Protein AF-A0A914CE83-F1 (afdb_monomer)

pLDDT: mean 89.45, std 7.99, range [50.44, 98.5]

InterPro domains:
  IPR016181 Acyl-CoA N-acyltransferase [SSF55729] (90-214)
  IPR053225 Acyl-CoA N-acyltransferase VerG-like [PTHR20958] (19-222)

Solvent-accessible surface area (backbone atoms only — not comparable to full-atom values): 13326 Å² total; per-residue (Å²): 109,55,62,57,34,36,52,47,27,44,77,71,53,53,44,79,57,42,46,76,48,80,46,80,47,67,50,97,82,69,41,54,41,37,39,32,40,35,45,32,81,58,48,96,54,32,38,37,35,46,48,59,64,88,81,56,76,75,57,68,67,62,54,47,53,49,53,52,52,52,31,59,76,53,74,50,50,75,72,50,99,77,38,59,48,80,42,60,53,66,74,58,49,57,52,49,50,54,52,44,47,73,77,40,79,82,68,82,82,89,84,76,94,82,83,89,84,80,76,52,74,68,53,48,54,54,52,68,73,51,84,84,79,69,57,92,76,49,42,81,49,79,90,51,83,89,46,48,64,63,61,45,61,69,42,87,96,46,49,82,82,43,46,62,39,50,51,51,38,68,74,58,35,64,56,23,36,30,28,42,93,91,38,81,43,28,38,27,36,42,42,67,43,68,44,82,38,78,75,45,53,44,78,96,57,58,96,62,60,51,60,60,44,28,53,52,52,30,53,45,65,74,72,108

Sequence (224 aa):
MLAHYSIESEILGRFPESKNHVFFYSDSFCDKLWVIIKQNLVYKLDHMIFCCDPYANFDLKEVFEMFDELDKRFDGYFKEISGPIFEGPENIYQLYEKWLMTRYPNVKLDVYTGYFYYMTTEQQHKLLAHEIQLPEGYTFANFEMKDLESITFSRPFSGADNLEQDRAMLSQMPYSLIKKDDQVVAVEMVDPSGYLRSHFVLPKHRGKGLGNAVEWDISKKCIM

Radius of gyration: 19.65 Å; Cα contacts (8 Å, |Δi|>4): 326; chains: 1; bounding box: 48×35×54 Å

Structure (mmCIF, N/CA/C/O backbone):
data_AF-A0A914CE83-F1
#
_entry.id   AF-A0A914CE83-F1
#
loop_
_atom_site.group_PDB
_atom_site.id
_atom_site.type_symbol
_atom_site.label_atom_id
_atom_site.label_alt_id
_atom_site.label_comp_id
_atom_site.label_asym_id
_atom_site.label_entity_id
_atom_site.label_seq_id
_atom_site.pdbx_PDB_ins_code
_atom_site.Cartn_x
_atom_site.Cartn_y
_atom_site.Cartn_z
_atom_site.occupancy
_atom_site.B_iso_or_equiv
_atom_site.auth_seq_id
_atom_site.auth_comp_id
_atom_site.auth_asym_id
_atom_site.auth_atom_id
_atom_site.pdbx_PDB_model_num
ATOM 1 N N . MET A 1 1 ? 9.231 -8.473 -2.844 1.00 71.75 1 MET A N 1
ATOM 2 C CA . MET A 1 1 ? 8.193 -8.792 -1.833 1.00 71.75 1 MET A CA 1
ATOM 3 C C . MET A 1 1 ? 6.829 -8.268 -2.268 1.00 71.75 1 MET A C 1
ATOM 5 O O . MET A 1 1 ? 5.940 -9.085 -2.439 1.00 71.75 1 MET A O 1
ATOM 9 N N . LEU A 1 2 ? 6.687 -6.966 -2.549 1.00 83.44 2 LEU A N 1
ATOM 10 C CA . LEU A 1 2 ? 5.460 -6.375 -3.121 1.00 83.44 2 LEU A CA 1
ATOM 11 C C . LEU A 1 2 ? 4.954 -7.124 -4.359 1.00 83.44 2 LEU A C 1
ATOM 13 O O . LEU A 1 2 ? 3.781 -7.465 -4.452 1.00 83.44 2 LEU A O 1
ATOM 17 N N . ALA A 1 3 ? 5.880 -7.481 -5.252 1.00 88.06 3 ALA A N 1
ATOM 18 C CA . ALA A 1 3 ? 5.591 -8.294 -6.424 1.00 88.06 3 ALA A CA 1
ATOM 19 C C . ALA A 1 3 ? 4.843 -9.597 -6.110 1.00 88.06 3 ALA A C 1
ATOM 21 O O . ALA A 1 3 ? 3.859 -9.925 -6.764 1.00 88.06 3 ALA A O 1
ATOM 22 N N . HIS A 1 4 ? 5.307 -10.326 -5.093 1.00 89.12 4 HIS A N 1
ATOM 23 C CA . HIS A 1 4 ? 4.718 -11.599 -4.695 1.00 89.12 4 HIS A CA 1
ATOM 24 C C . HIS A 1 4 ? 3.276 -11.407 -4.221 1.00 89.12 4 HIS A C 1
ATOM 26 O O . HIS A 1 4 ? 2.385 -12.071 -4.738 1.00 89.12 4 HIS A O 1
ATOM 32 N N . TYR A 1 5 ? 3.039 -10.463 -3.307 1.00 88.94 5 TYR A N 1
ATOM 33 C CA . TYR A 1 5 ? 1.702 -10.214 -2.770 1.00 88.94 5 TYR A CA 1
ATOM 34 C C . TYR A 1 5 ? 0.740 -9.630 -3.808 1.00 88.94 5 TYR A C 1
ATOM 36 O O . TYR A 1 5 ? -0.427 -10.009 -3.818 1.00 88.94 5 TYR A O 1
ATOM 44 N N . SER A 1 6 ? 1.211 -8.767 -4.718 1.00 89.88 6 SER A N 1
ATOM 45 C CA . SER A 1 6 ? 0.360 -8.249 -5.798 1.00 89.88 6 SER A CA 1
ATOM 46 C C . SER A 1 6 ? -0.098 -9.364 -6.741 1.00 89.88 6 SER A C 1
ATOM 48 O O . SER A 1 6 ? -1.277 -9.422 -7.088 1.00 89.88 6 SER A O 1
ATOM 50 N N . ILE A 1 7 ? 0.809 -10.275 -7.118 1.00 91.69 7 ILE A N 1
ATOM 51 C CA . ILE A 1 7 ? 0.490 -11.437 -7.961 1.00 91.69 7 ILE A CA 1
ATOM 52 C C . ILE A 1 7 ? -0.426 -12.413 -7.212 1.00 91.69 7 ILE A C 1
ATOM 54 O O . ILE A 1 7 ? -1.429 -12.860 -7.762 1.00 91.69 7 ILE A O 1
ATOM 58 N N . GLU A 1 8 ? -0.112 -12.729 -5.952 1.00 91.50 8 GLU A N 1
ATOM 59 C CA . GLU A 1 8 ? -0.921 -13.631 -5.126 1.00 91.50 8 GLU A CA 1
ATOM 60 C C . GLU A 1 8 ? -2.356 -13.108 -4.971 1.00 91.50 8 GLU A C 1
ATOM 62 O O . GLU A 1 8 ? -3.313 -13.858 -5.153 1.00 91.50 8 GLU A O 1
ATOM 67 N N . SER A 1 9 ? -2.510 -11.814 -4.684 1.00 89.75 9 SER A N 1
ATOM 68 C CA . SER A 1 9 ? -3.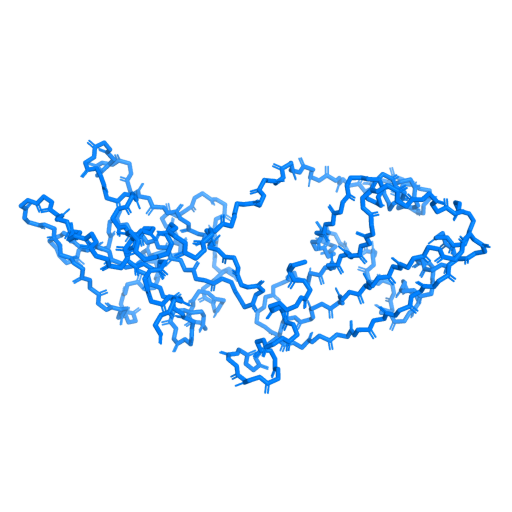808 -11.155 -4.529 1.00 89.75 9 SER A CA 1
ATOM 69 C C . SER A 1 9 ? -4.693 -11.300 -5.768 1.00 89.75 9 SER A C 1
ATOM 71 O O . SER A 1 9 ? -5.880 -11.610 -5.643 1.00 89.75 9 SER A O 1
ATOM 73 N N . GLU A 1 10 ? -4.116 -11.163 -6.967 1.00 91.62 10 GLU A N 1
ATOM 74 C CA . GLU A 1 10 ? -4.849 -11.392 -8.213 1.00 91.62 10 GLU A CA 1
ATOM 75 C C . GLU A 1 10 ? -5.197 -12.869 -8.422 1.00 91.62 10 GLU A C 1
ATOM 77 O O . GLU A 1 10 ? -6.344 -13.172 -8.749 1.00 91.62 10 GLU A O 1
ATOM 82 N N . ILE A 1 11 ? -4.246 -13.789 -8.213 1.00 92.19 11 ILE A N 1
ATOM 83 C CA . ILE A 1 11 ? -4.475 -15.237 -8.375 1.00 92.19 11 ILE A CA 1
ATOM 84 C C . ILE A 1 11 ? -5.607 -15.715 -7.461 1.00 92.19 11 ILE A C 1
ATOM 86 O O . ILE A 1 11 ? -6.442 -16.521 -7.870 1.00 92.19 11 ILE A O 1
ATOM 90 N N . LEU A 1 12 ? -5.643 -15.210 -6.229 1.00 91.19 12 LEU A N 1
ATOM 91 C CA . LEU A 1 12 ? -6.668 -15.540 -5.244 1.00 91.19 12 LEU A CA 1
ATOM 92 C C . LEU A 1 12 ? -7.975 -14.759 -5.442 1.00 91.19 12 LEU A C 1
ATOM 94 O O . LEU A 1 12 ? -8.935 -15.003 -4.716 1.00 91.19 12 LEU A O 1
ATOM 98 N N . GLY A 1 13 ? -8.025 -13.823 -6.395 1.00 90.44 13 GLY A N 1
ATOM 99 C CA . GLY A 1 13 ? -9.201 -12.996 -6.652 1.00 90.44 13 GLY A CA 1
ATOM 100 C C . GLY A 1 13 ? -9.587 -12.095 -5.476 1.00 90.44 13 GLY A C 1
ATOM 101 O O . GLY A 1 13 ? -10.765 -11.783 -5.328 1.00 90.44 13 GLY A O 1
ATOM 102 N N . ARG A 1 14 ? -8.621 -11.691 -4.635 1.00 88.31 14 ARG A N 1
ATOM 103 C CA . ARG A 1 14 ? -8.868 -10.859 -3.439 1.00 88.31 14 ARG A CA 1
ATOM 104 C C . ARG A 1 14 ? -9.332 -9.443 -3.790 1.00 88.31 14 ARG A C 1
ATOM 106 O O . ARG A 1 14 ? -10.048 -8.833 -3.007 1.00 88.31 14 ARG A O 1
ATOM 113 N N . PHE A 1 15 ? -8.915 -8.933 -4.949 1.00 88.81 15 PHE A N 1
ATOM 114 C CA . PHE A 1 15 ? -9.304 -7.614 -5.448 1.00 88.81 15 PHE A CA 1
ATOM 115 C C . PHE A 1 15 ? -9.443 -7.644 -6.983 1.00 88.81 15 PHE A C 1
ATOM 117 O O . PHE A 1 15 ? -8.479 -7.346 -7.698 1.00 88.81 15 PHE A O 1
ATOM 124 N N . PRO A 1 16 ? -10.600 -8.079 -7.519 1.00 86.69 16 PRO A N 1
ATOM 125 C CA . PRO A 1 16 ? -10.818 -8.294 -8.953 1.00 86.69 16 PRO A CA 1
ATOM 126 C C . PRO A 1 16 ? -10.604 -7.055 -9.829 1.00 86.69 16 PRO A C 1
ATOM 128 O O . PRO A 1 16 ? -10.325 -7.190 -11.022 1.00 86.69 16 PRO A O 1
ATOM 131 N N . GLU A 1 17 ? -10.724 -5.863 -9.246 1.00 85.81 17 GLU A N 1
ATOM 132 C CA . GLU A 1 17 ? -10.533 -4.576 -9.910 1.00 85.81 17 GLU A CA 1
ATOM 133 C C . GLU A 1 17 ? -9.056 -4.244 -10.176 1.00 85.81 17 GLU A C 1
ATOM 135 O O . GLU A 1 17 ? -8.764 -3.282 -10.881 1.00 85.81 17 GLU A O 1
ATOM 140 N N . SER A 1 18 ? -8.121 -5.055 -9.673 1.00 86.38 18 SER A N 1
ATOM 141 C CA . SER A 1 18 ? -6.688 -4.948 -9.951 1.00 86.38 18 SER A CA 1
ATOM 142 C C . SER A 1 18 ? -6.214 -6.083 -10.859 1.00 86.38 18 SER A C 1
ATOM 144 O O . SER A 1 18 ? -6.451 -7.258 -10.578 1.00 86.38 18 SER A O 1
ATOM 146 N N . LYS A 1 19 ? -5.458 -5.739 -11.905 1.00 89.69 19 LYS A N 1
ATOM 147 C CA . LYS A 1 19 ? -4.821 -6.679 -12.839 1.00 89.69 19 LYS A CA 1
ATOM 148 C C . LYS A 1 19 ? -3.327 -6.435 -12.932 1.00 89.69 19 LYS A C 1
ATOM 150 O O . LYS A 1 19 ? -2.901 -5.299 -13.105 1.00 89.69 19 LYS A O 1
ATOM 155 N N . ASN A 1 20 ? -2.530 -7.492 -12.833 1.00 91.75 20 ASN A N 1
ATOM 156 C CA . ASN A 1 20 ? -1.086 -7.422 -12.984 1.00 91.75 20 ASN A CA 1
ATOM 157 C C . ASN A 1 20 ? -0.674 -7.877 -14.385 1.00 91.75 20 ASN A C 1
ATOM 159 O O . ASN A 1 20 ? -1.032 -8.958 -14.850 1.00 91.75 20 ASN A O 1
ATOM 163 N N . HIS A 1 21 ? 0.191 -7.090 -15.013 1.00 91.75 21 HIS A N 1
ATOM 164 C CA . HIS A 1 21 ? 0.984 -7.505 -16.163 1.00 91.75 21 HIS A CA 1
ATOM 165 C C . HIS A 1 21 ? 2.409 -7.737 -15.691 1.00 91.75 21 HIS A C 1
ATOM 167 O O . HIS A 1 21 ? 3.059 -6.810 -15.208 1.00 91.75 21 HIS A O 1
ATOM 173 N N . VAL A 1 22 ? 2.878 -8.978 -15.793 1.00 92.75 22 VAL A N 1
ATOM 174 C CA . VAL A 1 22 ? 4.198 -9.376 -15.296 1.00 92.75 22 VAL A CA 1
ATOM 175 C C . VAL A 1 22 ? 5.170 -9.483 -16.460 1.00 92.75 22 VAL A C 1
ATOM 177 O O . VAL A 1 22 ? 4.935 -10.221 -17.417 1.00 92.75 22 VAL A O 1
ATOM 180 N N . PHE A 1 23 ? 6.285 -8.778 -16.340 1.00 91.94 23 PHE A N 1
ATOM 181 C CA . PHE A 1 23 ? 7.393 -8.801 -17.276 1.00 91.94 23 PHE A CA 1
ATOM 182 C C . PHE A 1 23 ? 8.651 -9.280 -16.567 1.00 91.94 23 PHE A C 1
ATOM 184 O O . PHE A 1 23 ? 8.859 -9.030 -15.376 1.00 91.94 23 PHE A O 1
ATOM 191 N N . PHE A 1 24 ? 9.497 -9.960 -17.328 1.00 90.69 24 PHE A N 1
ATOM 192 C CA . PHE A 1 24 ? 10.799 -10.413 -16.885 1.00 90.69 24 PHE A CA 1
ATOM 193 C C . PHE A 1 24 ? 11.843 -9.917 -17.871 1.00 90.69 24 PHE A C 1
ATOM 195 O O . PHE A 1 24 ? 11.715 -10.146 -19.074 1.00 90.69 24 PHE A O 1
ATOM 202 N N . TYR A 1 25 ? 12.879 -9.289 -17.335 1.00 87.75 25 TYR A N 1
ATOM 203 C CA . TYR A 1 25 ? 14.037 -8.837 -18.079 1.00 87.75 25 TYR A CA 1
ATOM 204 C C . TYR A 1 25 ? 15.290 -9.423 -17.438 1.00 87.75 25 TYR A C 1
ATOM 206 O O . TYR A 1 25 ? 15.409 -9.516 -16.212 1.00 87.75 25 TYR A O 1
ATOM 214 N N . SER A 1 26 ? 16.221 -9.832 -18.289 1.00 85.44 26 SER A N 1
ATOM 215 C CA . SER A 1 26 ? 17.572 -10.200 -17.893 1.00 85.44 26 SER A CA 1
ATOM 216 C C . SER A 1 26 ? 18.543 -9.429 -18.756 1.00 85.44 26 SER A C 1
ATOM 218 O O . SER A 1 26 ? 18.369 -9.424 -19.977 1.00 85.44 26 SER A O 1
ATOM 220 N N . ASP A 1 27 ? 19.537 -8.816 -18.135 1.00 78.12 27 ASP A N 1
ATOM 221 C CA . ASP A 1 27 ? 20.538 -8.051 -18.861 1.00 78.12 27 ASP A CA 1
ATOM 222 C C . ASP A 1 27 ? 21.762 -8.906 -19.233 1.00 78.12 27 ASP A C 1
ATOM 224 O O . ASP A 1 27 ? 21.858 -10.097 -18.902 1.00 78.12 27 ASP A O 1
ATOM 228 N N . SER A 1 28 ? 22.717 -8.298 -19.934 1.00 75.50 28 SER A N 1
ATOM 229 C CA . SER A 1 28 ? 23.987 -8.936 -20.296 1.00 75.50 28 SER A CA 1
ATOM 230 C C . SER A 1 28 ? 24.868 -9.322 -19.098 1.00 75.50 28 SER A C 1
ATOM 232 O O . SER A 1 28 ? 25.719 -10.206 -19.243 1.00 75.50 28 SER A O 1
ATOM 234 N N . PHE A 1 29 ? 24.638 -8.756 -17.906 1.00 71.56 29 PHE A N 1
ATOM 235 C CA . PHE A 1 29 ? 25.274 -9.170 -16.649 1.00 71.56 29 PHE A CA 1
ATOM 236 C C . PHE A 1 29 ? 24.575 -10.360 -15.973 1.00 71.56 29 PHE A C 1
ATOM 238 O O . PHE A 1 29 ? 25.052 -10.850 -14.949 1.00 71.56 29 PHE A O 1
ATOM 245 N N . CYS A 1 30 ? 23.511 -10.896 -16.586 1.00 69.94 30 CYS A N 1
ATOM 246 C CA . CYS A 1 30 ? 22.641 -11.942 -16.041 1.00 69.94 30 CYS A CA 1
ATOM 247 C C . CYS A 1 30 ? 21.862 -11.513 -14.788 1.00 69.94 30 CYS A C 1
ATOM 249 O O . CYS A 1 30 ? 21.301 -12.374 -14.093 1.00 69.94 30 CYS A O 1
ATOM 251 N N . ASP A 1 31 ? 21.784 -10.211 -14.521 1.00 80.62 31 ASP A N 1
ATOM 252 C CA . ASP A 1 31 ? 20.940 -9.679 -13.469 1.00 80.62 31 ASP A CA 1
ATOM 253 C C . ASP A 1 31 ? 19.474 -9.762 -13.890 1.00 80.62 31 ASP A C 1
ATOM 255 O O . ASP A 1 31 ? 19.114 -9.674 -15.064 1.00 80.62 31 ASP A O 1
ATOM 259 N N . LYS A 1 32 ? 18.604 -10.011 -12.909 1.00 87.38 32 LYS A N 1
ATOM 260 C CA . LYS A 1 32 ? 17.186 -10.309 -13.132 1.00 87.38 32 LYS A CA 1
ATOM 261 C C . LYS A 1 32 ? 16.325 -9.177 -12.611 1.00 87.38 32 LYS A C 1
ATOM 263 O O . LYS A 1 32 ? 16.379 -8.857 -11.422 1.00 87.38 32 LYS A O 1
ATOM 268 N N . LEU A 1 33 ? 15.472 -8.651 -13.480 1.00 90.06 33 LEU A N 1
ATOM 269 C CA . LEU A 1 33 ? 14.503 -7.621 -13.153 1.00 90.06 33 LEU A CA 1
ATOM 270 C C . LEU A 1 33 ? 13.094 -8.102 -13.487 1.00 90.06 33 LEU A C 1
ATOM 272 O O . LEU A 1 33 ? 12.762 -8.404 -14.631 1.00 90.06 33 LEU A O 1
ATOM 276 N N . TRP A 1 34 ? 12.252 -8.151 -12.466 1.00 91.94 34 TRP A N 1
ATOM 277 C CA . TRP A 1 34 ? 10.819 -8.339 -12.620 1.00 91.94 34 TRP A CA 1
ATOM 278 C C . TRP A 1 34 ? 10.140 -6.980 -12.586 1.00 91.94 34 TRP A C 1
ATOM 280 O O . TRP A 1 34 ? 10.409 -6.178 -11.689 1.00 91.94 34 TRP A O 1
ATOM 290 N N . VAL A 1 35 ? 9.245 -6.748 -13.538 1.00 92.19 35 VAL A N 1
ATOM 291 C CA . VAL A 1 35 ? 8.413 -5.545 -13.589 1.00 92.19 35 VAL A CA 1
ATOM 292 C C . VAL A 1 35 ? 6.965 -5.981 -13.560 1.00 92.19 35 VAL A C 1
ATOM 294 O O . VAL A 1 35 ? 6.544 -6.806 -14.368 1.00 92.19 35 VAL A O 1
ATOM 297 N N . ILE A 1 36 ? 6.201 -5.439 -12.624 1.00 92.88 36 ILE A N 1
ATOM 298 C CA . ILE A 1 36 ? 4.767 -5.673 -12.532 1.00 92.88 36 ILE A CA 1
ATOM 299 C C . ILE A 1 36 ? 4.061 -4.353 -12.738 1.00 92.88 36 ILE A C 1
ATOM 301 O O . ILE A 1 36 ? 4.252 -3.416 -11.969 1.00 92.88 36 ILE A O 1
ATOM 305 N N . ILE A 1 37 ? 3.239 -4.302 -13.777 1.00 91.06 37 ILE A N 1
ATOM 306 C CA . ILE A 1 37 ? 2.346 -3.180 -14.028 1.00 91.06 37 ILE A CA 1
ATOM 307 C C . ILE A 1 37 ? 0.978 -3.585 -13.508 1.00 91.06 37 ILE A C 1
ATOM 309 O O . ILE A 1 37 ? 0.291 -4.418 -14.100 1.00 91.06 37 ILE A O 1
ATOM 313 N N . LYS A 1 38 ? 0.625 -3.034 -12.354 1.00 89.38 38 LYS A N 1
ATOM 314 C CA . LYS A 1 38 ? -0.656 -3.234 -11.695 1.00 89.38 38 LYS A CA 1
ATOM 315 C C . LYS A 1 38 ? -1.615 -2.164 -12.204 1.00 89.38 38 LYS A C 1
ATOM 317 O O . LYS A 1 38 ? -1.585 -1.029 -11.732 1.00 89.38 38 LYS A O 1
ATOM 322 N N . GLN A 1 39 ? -2.451 -2.547 -13.161 1.00 87.12 39 GLN A N 1
ATOM 323 C CA . GLN A 1 39 ? -3.546 -1.715 -13.632 1.00 87.12 39 GLN A CA 1
ATOM 324 C C . GLN A 1 39 ? -4.724 -1.852 -12.695 1.00 87.12 39 GLN A C 1
ATOM 326 O O . GLN A 1 39 ? -5.163 -2.968 -12.402 1.00 87.12 39 GLN A O 1
ATOM 331 N N . ASN A 1 40 ? -5.242 -0.730 -12.225 1.00 77.56 40 ASN A N 1
ATOM 332 C CA . ASN A 1 40 ? -6.319 -0.762 -11.259 1.00 77.56 40 ASN A CA 1
ATOM 333 C C . ASN A 1 40 ? -7.529 -0.005 -11.790 1.00 77.56 40 ASN A C 1
ATOM 335 O O . ASN A 1 40 ? -7.527 1.213 -11.896 1.00 77.56 40 ASN A O 1
ATOM 339 N N . LEU A 1 41 ? -8.578 -0.758 -12.112 1.00 74.69 41 LEU A N 1
ATOM 340 C CA . LEU A 1 41 ? -9.777 -0.278 -12.797 1.00 74.69 41 LEU A CA 1
ATOM 341 C C . LEU A 1 41 ? -10.590 0.715 -11.955 1.00 74.69 41 LEU A C 1
ATOM 343 O O . LEU A 1 41 ? -11.458 1.403 -12.486 1.00 74.69 41 LEU A O 1
ATOM 347 N N . VAL A 1 42 ? -10.322 0.766 -10.649 1.00 74.69 42 VAL A N 1
ATOM 348 C CA . VAL A 1 42 ? -10.968 1.673 -9.696 1.00 74.69 42 VAL A CA 1
ATOM 349 C C . VAL A 1 42 ? -10.040 2.820 -9.271 1.00 74.69 42 VAL A C 1
ATOM 351 O O . VAL A 1 42 ? -10.517 3.848 -8.791 1.00 74.69 42 VAL A O 1
ATOM 354 N N . TYR A 1 43 ? -8.719 2.680 -9.427 1.00 68.75 43 TYR A N 1
ATOM 355 C CA . TYR A 1 43 ? -7.779 3.733 -9.040 1.00 68.75 43 TYR A CA 1
ATOM 356 C C . TYR A 1 43 ? -7.540 4.662 -10.239 1.00 68.75 43 TYR A C 1
ATOM 358 O O . TYR A 1 43 ? -7.642 4.256 -11.391 1.00 68.75 43 TYR A O 1
ATOM 366 N N . LYS A 1 44 ? -7.160 5.918 -9.977 1.00 66.25 44 LYS A N 1
ATOM 367 C CA . LYS A 1 44 ? -6.637 6.804 -11.034 1.00 66.25 44 LYS A CA 1
ATOM 368 C C . LYS A 1 44 ? -5.186 6.511 -11.409 1.00 66.25 44 LYS A C 1
ATOM 370 O O . LYS A 1 44 ? -4.734 6.987 -12.442 1.00 66.25 44 LYS A O 1
ATOM 375 N N . LEU A 1 45 ? -4.458 5.811 -10.543 1.00 77.56 45 LEU A N 1
ATOM 376 C CA . LEU A 1 45 ? -3.029 5.593 -10.689 1.00 77.56 45 LEU A CA 1
ATOM 377 C C . LEU A 1 45 ? -2.739 4.104 -10.681 1.00 77.56 45 LEU A C 1
ATOM 379 O O . LEU A 1 45 ? -3.054 3.396 -9.721 1.00 77.56 45 LEU A O 1
ATOM 383 N N . ASP A 1 46 ? -2.109 3.663 -11.751 1.00 86.44 46 ASP A N 1
ATOM 384 C CA . ASP A 1 46 ? -1.517 2.347 -11.817 1.00 86.44 46 ASP A CA 1
ATOM 385 C C . ASP A 1 46 ? -0.204 2.313 -11.027 1.00 86.44 46 ASP A C 1
ATOM 387 O O . ASP A 1 46 ? 0.447 3.340 -10.815 1.00 86.44 46 ASP A O 1
ATOM 391 N N . HIS A 1 47 ? 0.210 1.116 -10.615 1.00 87.88 47 HIS A N 1
ATOM 392 C CA . HIS A 1 47 ? 1.482 0.916 -9.924 1.00 87.88 47 HIS A CA 1
ATOM 393 C C . HIS A 1 47 ? 2.461 0.153 -10.812 1.00 87.88 47 HIS A C 1
ATOM 395 O O . HIS A 1 47 ? 2.113 -0.841 -11.450 1.00 87.88 47 HIS A O 1
ATOM 401 N N . MET A 1 48 ? 3.712 0.588 -10.795 1.00 90.81 48 MET A N 1
ATOM 402 C CA . MET A 1 48 ? 4.844 -0.085 -11.406 1.00 90.81 48 MET A CA 1
ATOM 403 C C . MET A 1 48 ? 5.767 -0.617 -10.323 1.00 90.81 48 MET A C 1
ATOM 405 O O . MET A 1 48 ? 6.546 0.128 -9.733 1.00 90.81 48 MET A O 1
ATOM 409 N N . ILE A 1 49 ? 5.690 -1.920 -10.087 1.00 92.56 49 ILE A N 1
ATOM 410 C CA . ILE A 1 49 ? 6.443 -2.599 -9.041 1.00 92.56 49 ILE A CA 1
ATOM 411 C C . ILE A 1 49 ? 7.666 -3.269 -9.667 1.00 92.56 49 ILE A C 1
ATOM 413 O O . ILE A 1 49 ? 7.541 -4.233 -10.426 1.00 92.56 49 ILE A O 1
ATOM 417 N N . PHE A 1 50 ? 8.853 -2.784 -9.321 1.00 92.12 50 PHE A N 1
ATOM 418 C CA . PHE A 1 50 ? 10.138 -3.330 -9.745 1.00 92.12 50 PHE A CA 1
ATOM 419 C C . PHE A 1 50 ? 10.733 -4.219 -8.657 1.00 92.12 50 PHE A C 1
ATOM 421 O O . PHE A 1 50 ? 10.755 -3.878 -7.472 1.00 92.12 50 PHE A O 1
ATOM 428 N N . CYS A 1 51 ? 11.235 -5.383 -9.057 1.00 90.88 51 CYS A N 1
ATOM 429 C CA . CYS A 1 51 ? 11.860 -6.347 -8.161 1.00 90.88 51 CYS A CA 1
ATOM 430 C C . CYS A 1 51 ? 13.127 -6.927 -8.791 1.00 90.88 51 CYS A C 1
ATOM 432 O O . CYS A 1 51 ? 13.063 -7.668 -9.770 1.00 90.88 51 CYS A O 1
ATOM 434 N N . CYS A 1 52 ? 14.268 -6.634 -8.178 1.00 89.81 52 CYS A N 1
ATOM 435 C CA . CYS A 1 52 ? 15.572 -7.199 -8.508 1.00 89.81 52 CYS A CA 1
ATOM 436 C C . CYS A 1 52 ? 16.395 -7.408 -7.233 1.00 89.81 52 CYS A C 1
ATOM 438 O O . CYS A 1 52 ? 15.966 -7.033 -6.137 1.00 89.81 52 CYS A O 1
ATOM 440 N N . ASP A 1 53 ? 17.579 -8.000 -7.381 1.00 84.19 53 ASP A N 1
ATOM 441 C CA . ASP A 1 53 ? 18.602 -7.925 -6.340 1.00 84.19 53 ASP A CA 1
ATOM 442 C C . ASP A 1 53 ? 18.971 -6.439 -6.116 1.00 84.19 53 ASP A C 1
ATOM 444 O O . ASP A 1 53 ? 19.203 -5.723 -7.095 1.00 84.19 53 ASP A O 1
ATOM 448 N N . PRO A 1 54 ? 18.988 -5.926 -4.871 1.00 78.38 54 PRO A N 1
ATOM 449 C CA . PRO A 1 54 ? 19.361 -4.534 -4.604 1.00 78.38 54 PRO A CA 1
ATOM 450 C C . PRO A 1 54 ? 20.816 -4.207 -4.979 1.00 78.38 54 PRO A C 1
ATOM 452 O O . PRO A 1 54 ? 21.149 -3.033 -5.124 1.00 78.38 54 PRO A O 1
ATOM 455 N N . TYR A 1 55 ? 21.672 -5.219 -5.137 1.00 82.56 55 TYR A N 1
ATOM 456 C CA . TYR A 1 55 ? 23.062 -5.086 -5.571 1.00 82.56 55 TYR A CA 1
ATOM 457 C C . TYR A 1 55 ? 23.263 -5.393 -7.059 1.00 82.56 55 TYR A C 1
ATOM 459 O O . TYR A 1 55 ? 24.400 -5.329 -7.528 1.00 82.56 55 TYR A O 1
ATOM 467 N N . ALA A 1 56 ? 22.189 -5.711 -7.792 1.00 84.44 56 ALA A N 1
ATOM 468 C CA . ALA A 1 56 ? 22.250 -5.871 -9.238 1.00 84.44 56 ALA A CA 1
ATOM 469 C C . ALA A 1 56 ? 22.757 -4.582 -9.894 1.00 84.44 56 ALA A C 1
ATOM 471 O O . ALA A 1 56 ? 22.368 -3.465 -9.520 1.00 84.44 56 ALA A O 1
ATOM 472 N N . ASN A 1 57 ? 23.628 -4.752 -10.879 1.00 84.00 57 ASN A N 1
ATOM 473 C CA . ASN A 1 57 ? 24.267 -3.673 -11.600 1.00 84.00 57 ASN A CA 1
ATOM 474 C C . ASN A 1 57 ? 23.872 -3.751 -13.067 1.00 84.00 57 ASN A C 1
ATOM 476 O O . ASN A 1 57 ? 24.534 -4.400 -13.869 1.00 84.00 57 ASN A O 1
ATOM 480 N N . PHE A 1 58 ? 22.789 -3.058 -13.393 1.00 85.12 58 PHE A N 1
ATOM 481 C CA . PHE A 1 58 ? 22.211 -3.135 -14.719 1.00 85.12 58 PHE A CA 1
ATOM 482 C C . PHE A 1 58 ? 22.950 -2.282 -15.749 1.00 85.12 58 PHE A C 1
ATOM 484 O O . PHE A 1 58 ? 23.331 -1.139 -15.469 1.00 85.12 58 PHE A O 1
ATOM 491 N N . ASP A 1 59 ? 23.070 -2.797 -16.975 1.00 87.94 59 ASP A N 1
ATOM 492 C CA . ASP A 1 59 ? 23.496 -1.974 -18.107 1.00 87.94 59 ASP A CA 1
ATOM 493 C C . ASP A 1 59 ? 22.463 -0.868 -18.395 1.00 87.94 59 ASP A C 1
ATOM 495 O O . ASP A 1 59 ? 21.273 -1.113 -18.618 1.00 87.94 59 ASP A O 1
ATOM 499 N N . LEU A 1 60 ? 22.931 0.384 -18.401 1.00 88.69 60 LEU A N 1
ATOM 500 C CA . LEU A 1 60 ? 22.087 1.566 -18.582 1.00 88.69 60 LEU A CA 1
ATOM 501 C C . LEU A 1 60 ? 21.305 1.527 -19.901 1.00 88.69 60 LEU A C 1
ATOM 503 O O . LEU A 1 60 ? 20.145 1.938 -19.940 1.00 88.69 60 LEU A O 1
ATOM 507 N N . LYS A 1 61 ? 21.948 1.082 -20.984 1.00 90.44 61 LYS A N 1
ATOM 508 C CA . LYS A 1 61 ? 21.345 1.067 -22.314 1.00 90.44 61 LYS A CA 1
ATOM 509 C C . LYS A 1 61 ? 20.241 0.016 -22.369 1.00 90.44 61 LYS A C 1
ATOM 511 O O . LYS A 1 61 ? 19.153 0.331 -22.843 1.00 90.44 61 LYS A O 1
ATOM 516 N N . GLU A 1 62 ? 20.489 -1.176 -21.837 1.00 90.00 62 GLU A N 1
ATOM 517 C CA . GLU A 1 62 ? 19.501 -2.264 -21.819 1.00 90.00 62 GLU A CA 1
ATOM 518 C C . GLU A 1 62 ? 18.275 -1.910 -20.959 1.00 90.00 62 GLU A C 1
ATOM 520 O O . GLU A 1 62 ? 17.135 -2.113 -21.380 1.00 90.00 62 GLU A O 1
ATOM 525 N N . VAL A 1 63 ? 18.473 -1.274 -19.798 1.00 90.56 63 VAL A N 1
ATOM 526 C CA . VAL A 1 63 ? 17.357 -0.783 -18.964 1.00 90.56 63 VAL A CA 1
ATOM 527 C C . VAL A 1 63 ? 16.570 0.333 -19.659 1.00 90.56 63 VAL A C 1
ATOM 529 O O . VAL A 1 63 ? 15.346 0.401 -19.542 1.00 90.56 63 VAL A O 1
ATOM 532 N N . PHE A 1 64 ? 17.236 1.212 -20.408 1.00 93.00 64 PHE A N 1
ATOM 533 C CA . PHE A 1 64 ? 16.549 2.261 -21.165 1.00 93.00 64 PHE A CA 1
ATOM 534 C C . PHE A 1 64 ? 15.717 1.687 -22.317 1.00 93.00 64 PHE A C 1
ATOM 536 O O . PHE A 1 64 ? 14.606 2.164 -22.553 1.00 93.00 64 PHE A O 1
ATOM 543 N N . GLU A 1 65 ? 16.228 0.662 -23.002 1.00 92.25 65 GLU A N 1
ATOM 544 C CA . GLU A 1 65 ? 15.494 -0.077 -24.034 1.00 92.25 65 GLU A CA 1
ATOM 545 C C . GLU A 1 65 ? 14.267 -0.789 -23.444 1.00 92.25 65 GLU A C 1
ATOM 547 O O . GLU A 1 65 ? 13.186 -0.730 -24.032 1.00 92.25 65 GLU A O 1
ATOM 552 N N . MET A 1 66 ? 14.393 -1.369 -22.245 1.00 91.50 66 MET A N 1
ATOM 553 C CA . MET A 1 66 ? 13.264 -1.932 -21.498 1.00 91.50 66 MET A CA 1
ATOM 554 C C . MET A 1 66 ? 12.187 -0.876 -21.215 1.00 91.50 66 MET A C 1
ATOM 556 O O . MET A 1 66 ? 11.008 -1.110 -21.480 1.00 91.50 66 MET A O 1
ATOM 560 N N . PHE A 1 67 ? 12.555 0.293 -20.682 1.00 91.38 67 PHE A N 1
ATOM 561 C CA . PHE A 1 67 ? 11.572 1.350 -20.423 1.00 91.38 67 PHE A CA 1
ATOM 562 C C . PHE A 1 67 ? 10.900 1.846 -21.715 1.00 91.38 67 PHE A C 1
ATOM 564 O O . PHE A 1 67 ? 9.702 2.122 -21.704 1.00 91.38 67 PHE A O 1
ATOM 571 N N . ASP A 1 68 ? 11.624 1.897 -22.839 1.00 90.69 68 ASP A N 1
ATOM 572 C CA . ASP A 1 68 ? 11.037 2.209 -24.149 1.00 90.69 68 ASP A CA 1
ATOM 573 C C . ASP A 1 68 ? 10.036 1.158 -24.627 1.00 90.69 68 ASP A C 1
ATOM 575 O O . ASP A 1 68 ? 9.028 1.503 -25.250 1.00 90.69 68 ASP A O 1
ATOM 579 N N . GLU A 1 69 ? 10.308 -0.123 -24.380 1.00 90.69 69 GLU A N 1
ATOM 580 C CA . GLU A 1 69 ? 9.360 -1.195 -24.672 1.00 90.69 69 GLU A CA 1
ATOM 581 C C . GLU A 1 69 ? 8.089 -1.039 -23.831 1.00 90.69 69 GLU A C 1
ATOM 583 O O . GLU A 1 69 ? 6.982 -1.103 -24.374 1.00 90.69 69 GLU A O 1
ATOM 588 N N . LEU A 1 70 ? 8.240 -0.772 -22.530 1.00 88.88 70 LEU A N 1
ATOM 589 C CA . LEU A 1 70 ? 7.115 -0.555 -21.622 1.00 88.88 70 LEU A CA 1
ATOM 590 C C . LEU A 1 70 ? 6.279 0.668 -22.041 1.00 88.88 70 LEU A C 1
ATOM 592 O O . LEU A 1 70 ? 5.064 0.540 -22.172 1.00 88.88 70 LEU A O 1
ATOM 596 N N . ASP A 1 71 ? 6.897 1.817 -22.336 1.00 87.06 71 ASP A N 1
ATOM 597 C CA . ASP A 1 71 ? 6.178 3.030 -22.775 1.00 87.06 71 ASP A CA 1
ATOM 598 C C . ASP A 1 71 ? 5.372 2.788 -24.059 1.00 87.06 71 ASP A C 1
ATOM 600 O O . ASP A 1 71 ? 4.214 3.193 -24.171 1.00 87.06 71 ASP A O 1
ATOM 604 N N . LYS A 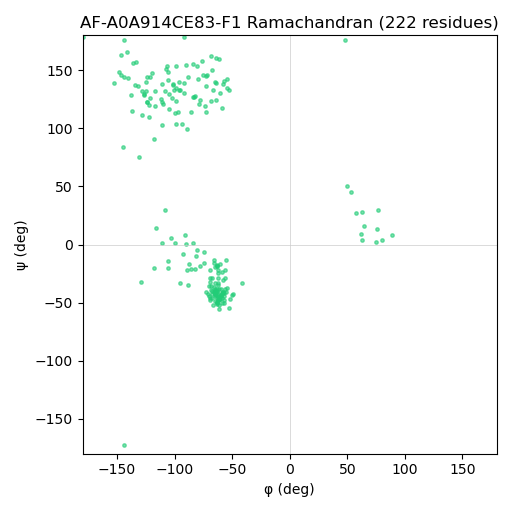1 72 ? 5.954 2.062 -25.025 1.00 87.56 72 LYS A N 1
ATOM 605 C CA . LYS A 1 72 ? 5.262 1.689 -26.269 1.00 87.56 72 LYS A CA 1
ATOM 606 C C . LYS A 1 72 ? 4.094 0.746 -26.018 1.00 87.56 72 LYS A C 1
ATOM 608 O O . LYS A 1 72 ? 3.055 0.878 -26.660 1.00 87.56 72 LYS A O 1
ATOM 613 N N . ARG A 1 73 ? 4.266 -0.229 -25.125 1.00 85.69 73 ARG A N 1
ATOM 614 C CA . ARG A 1 73 ? 3.265 -1.270 -24.870 1.00 85.69 73 ARG A CA 1
ATOM 615 C C . ARG A 1 73 ? 2.016 -0.733 -24.176 1.00 85.69 73 ARG A C 1
ATOM 617 O O . ARG A 1 73 ? 0.937 -1.277 -24.390 1.00 85.69 73 ARG A O 1
ATOM 624 N N . PHE A 1 74 ? 2.166 0.331 -23.398 1.00 79.69 74 PHE A N 1
ATOM 625 C CA . PHE A 1 7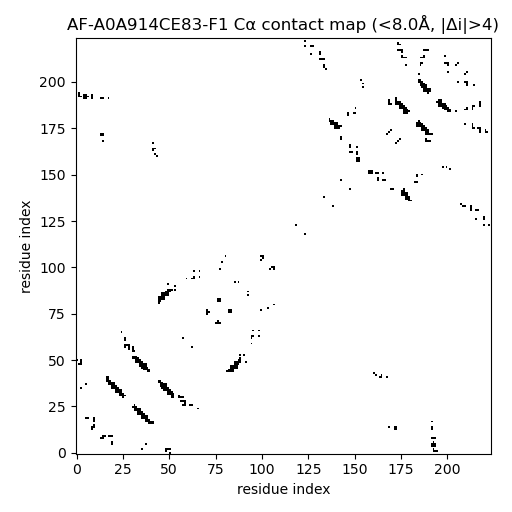4 ? 1.079 0.990 -22.678 1.00 79.69 74 PHE A CA 1
ATOM 626 C C . PHE A 1 74 ? 0.720 2.361 -23.295 1.00 79.69 74 PHE A C 1
ATOM 628 O O . PHE A 1 74 ? 0.265 3.257 -22.596 1.00 79.69 74 PHE A O 1
ATOM 635 N N . ASP A 1 75 ? 0.923 2.508 -24.613 1.00 76.69 75 ASP A N 1
ATOM 636 C CA . ASP A 1 75 ? 0.508 3.645 -25.459 1.00 76.69 75 ASP A CA 1
ATOM 637 C C . ASP A 1 75 ? 0.888 5.043 -24.933 1.00 76.69 75 ASP A C 1
ATOM 639 O O . ASP A 1 75 ? 0.074 5.961 -24.853 1.00 76.69 75 ASP A O 1
ATOM 643 N N . GLY A 1 76 ? 2.160 5.240 -24.575 1.00 66.50 76 GLY A N 1
ATOM 644 C CA . GLY A 1 76 ? 2.605 6.523 -24.031 1.00 66.50 76 GLY A CA 1
ATOM 645 C C . GLY A 1 76 ? 2.194 6.724 -22.575 1.00 66.50 76 GLY A C 1
ATOM 646 O O . GLY A 1 76 ? 1.984 7.854 -22.146 1.00 66.50 76 GLY A O 1
ATOM 647 N N . TYR A 1 77 ? 2.088 5.628 -21.835 1.00 68.56 77 TYR A N 1
ATOM 648 C CA . TYR A 1 77 ? 1.771 5.523 -20.413 1.00 68.56 77 TYR A CA 1
ATOM 649 C C . TYR A 1 77 ? 2.439 6.560 -19.508 1.00 68.56 77 TYR A C 1
ATOM 651 O O . TYR A 1 77 ? 1.870 7.011 -18.519 1.00 68.56 77 TYR A O 1
ATOM 659 N N . PHE A 1 78 ? 3.657 6.966 -19.866 1.00 70.12 78 PHE A N 1
ATOM 660 C CA . PHE A 1 78 ? 4.454 7.920 -19.103 1.00 70.12 78 PHE A CA 1
ATOM 661 C C . PHE A 1 78 ? 4.221 9.389 -19.505 1.00 70.12 78 PHE A C 1
ATOM 663 O O . PHE A 1 78 ? 4.853 10.280 -18.943 1.00 70.12 78 PHE A O 1
ATOM 670 N N . LYS A 1 79 ? 3.340 9.662 -20.481 1.00 64.00 79 LYS A N 1
ATOM 671 C CA . LYS A 1 79 ? 3.031 11.010 -21.000 1.00 64.00 79 LYS A CA 1
ATOM 672 C C . LYS A 1 79 ? 1.954 11.741 -20.206 1.00 64.00 79 LYS A C 1
ATOM 674 O O . LYS A 1 79 ? 1.845 12.962 -20.329 1.00 64.00 79 LYS A O 1
ATOM 679 N N . GLU A 1 80 ? 1.124 11.023 -19.454 1.00 63.16 80 GLU A N 1
ATOM 680 C CA . GLU A 1 80 ? 0.027 11.637 -18.710 1.00 63.16 80 GLU A CA 1
ATOM 681 C C . GLU A 1 80 ? 0.528 12.370 -17.459 1.00 63.16 80 GLU A C 1
ATOM 683 O O . GLU A 1 80 ? 1.472 11.944 -16.800 1.00 63.16 80 GLU A O 1
ATOM 688 N N . ILE A 1 81 ? -0.139 13.481 -17.119 1.00 50.44 81 ILE A N 1
ATOM 689 C CA . ILE A 1 81 ? 0.234 14.414 -16.036 1.00 50.44 81 ILE A CA 1
ATOM 690 C C . ILE A 1 81 ? 0.359 13.722 -14.668 1.00 50.44 81 ILE A C 1
ATOM 692 O O . ILE A 1 81 ? 1.035 14.246 -13.785 1.00 50.44 81 ILE A O 1
ATOM 696 N N . SER A 1 82 ? -0.278 12.565 -14.485 1.00 63.25 82 SER A N 1
ATOM 697 C CA . SER A 1 82 ? -0.295 11.848 -13.215 1.00 63.25 82 SER A CA 1
ATOM 698 C C . SER A 1 82 ? 0.589 10.599 -13.155 1.00 63.25 82 SER A C 1
ATOM 700 O O . SER A 1 82 ? 0.857 10.180 -12.037 1.00 63.25 82 SER A O 1
ATOM 702 N N . GLY A 1 83 ? 1.081 10.073 -14.291 1.00 71.50 83 GLY A N 1
ATOM 703 C CA . GLY A 1 83 ? 1.992 8.914 -14.390 1.00 71.50 83 GLY A CA 1
ATOM 704 C C . GLY A 1 83 ? 1.609 7.666 -13.564 1.00 71.50 83 GLY A C 1
ATOM 705 O O . GLY A 1 83 ? 0.634 7.666 -12.823 1.00 71.50 83 GLY A O 1
ATOM 706 N N . PRO A 1 84 ? 2.348 6.553 -13.664 1.00 82.69 84 PRO A N 1
ATOM 707 C CA . PRO A 1 84 ? 2.229 5.458 -12.704 1.00 82.69 84 PRO A CA 1
ATOM 708 C C . PRO A 1 84 ? 3.016 5.749 -11.417 1.00 82.69 84 PRO A C 1
ATOM 710 O O . PRO A 1 84 ? 4.046 6.430 -11.435 1.00 82.69 84 PRO A O 1
ATOM 713 N N . ILE A 1 85 ? 2.586 5.159 -10.302 1.00 87.00 85 ILE A N 1
ATOM 714 C CA . ILE A 1 85 ? 3.370 5.133 -9.062 1.00 87.00 85 ILE A CA 1
ATOM 715 C C . ILE A 1 85 ? 4.515 4.135 -9.243 1.00 87.00 85 ILE A C 1
ATOM 717 O O . ILE A 1 85 ? 4.280 2.946 -9.451 1.00 87.00 85 ILE A O 1
ATOM 721 N N . PHE A 1 86 ? 5.758 4.603 -9.146 1.00 90.56 86 PHE A N 1
ATOM 722 C CA . PHE A 1 86 ? 6.934 3.736 -9.152 1.00 90.56 86 PHE A CA 1
ATOM 723 C C . PHE A 1 86 ? 7.192 3.174 -7.747 1.00 90.56 86 PHE A C 1
ATOM 725 O O . PHE A 1 86 ? 7.366 3.927 -6.790 1.00 90.56 86 PHE A O 1
ATOM 732 N N . GLU A 1 87 ? 7.306 1.853 -7.636 1.00 90.62 87 GLU A N 1
ATOM 733 C CA . GLU A 1 87 ? 7.656 1.145 -6.406 1.00 90.62 87 GLU A CA 1
ATOM 734 C C . GLU A 1 87 ? 8.817 0.193 -6.680 1.00 90.62 87 GLU A C 1
ATOM 736 O O . GLU A 1 87 ? 8.675 -0.803 -7.383 1.00 90.62 87 GLU A O 1
ATOM 741 N N . GLY A 1 88 ? 9.994 0.461 -6.123 1.00 90.38 88 GLY A N 1
ATOM 742 C CA . GLY A 1 88 ? 11.155 -0.372 -6.406 1.00 90.38 88 GLY A CA 1
ATOM 743 C C . GLY A 1 88 ? 12.411 0.066 -5.672 1.00 90.38 88 GLY A C 1
ATOM 744 O O . GLY A 1 88 ? 12.388 1.052 -4.932 1.00 90.38 88 GLY A O 1
ATOM 745 N N . PRO A 1 89 ? 13.514 -0.674 -5.856 1.00 89.75 89 PRO A N 1
ATOM 746 C CA . PRO A 1 89 ? 14.789 -0.320 -5.257 1.00 89.75 89 PRO A CA 1
ATOM 747 C C . PRO A 1 89 ? 15.350 0.968 -5.874 1.00 89.75 89 PRO A C 1
ATOM 749 O O . PRO A 1 89 ? 15.110 1.292 -7.041 1.00 89.75 89 PRO A O 1
ATOM 752 N N . GLU A 1 90 ? 16.108 1.708 -5.064 1.00 89.12 90 GLU A N 1
ATOM 753 C CA . GLU A 1 90 ? 16.592 3.050 -5.400 1.00 89.12 90 GLU A CA 1
ATOM 754 C C . GLU A 1 90 ? 17.457 3.073 -6.668 1.00 89.12 90 GLU A C 1
ATOM 756 O O . GLU A 1 90 ? 17.324 3.980 -7.486 1.00 89.12 90 GLU A O 1
ATOM 761 N N . ASN A 1 91 ? 18.297 2.055 -6.878 1.00 88.12 91 ASN A N 1
ATOM 762 C CA . ASN A 1 91 ? 19.138 1.945 -8.072 1.00 88.12 91 ASN A CA 1
ATOM 763 C C . ASN A 1 91 ? 18.306 1.924 -9.368 1.00 88.12 91 ASN A C 1
ATOM 765 O O . ASN A 1 91 ? 18.659 2.613 -10.322 1.00 88.12 91 ASN A O 1
ATOM 769 N N . ILE A 1 92 ? 17.175 1.210 -9.398 1.00 91.31 92 ILE A N 1
ATOM 770 C CA . ILE A 1 92 ? 16.272 1.198 -10.560 1.00 91.31 92 ILE A CA 1
ATOM 771 C C . ILE A 1 92 ? 15.515 2.518 -10.678 1.00 91.31 92 ILE A C 1
ATOM 773 O O . ILE A 1 92 ? 15.386 3.038 -11.786 1.00 91.31 92 ILE A O 1
ATOM 777 N N . TYR A 1 93 ? 15.059 3.090 -9.559 1.00 91.19 93 TYR A N 1
ATOM 778 C CA . TYR A 1 93 ? 14.394 4.395 -9.567 1.00 91.19 93 TYR A CA 1
ATOM 779 C C . TYR A 1 93 ? 15.286 5.478 -10.193 1.00 91.19 93 TYR A C 1
ATOM 781 O O . TYR A 1 93 ? 14.837 6.225 -11.056 1.00 91.19 93 TYR A O 1
ATOM 789 N N . GLN A 1 94 ? 16.573 5.523 -9.837 1.00 90.75 94 GLN A N 1
ATOM 790 C CA . GLN A 1 94 ? 17.524 6.484 -10.405 1.00 90.75 94 GLN A CA 1
ATOM 791 C C . GLN A 1 94 ? 17.717 6.302 -11.922 1.00 90.75 94 GLN A C 1
ATOM 793 O O . GLN A 1 94 ? 17.943 7.276 -12.643 1.00 90.75 94 GLN A O 1
ATOM 798 N N . LEU A 1 95 ? 17.643 5.067 -12.433 1.00 91.94 95 LEU A N 1
ATOM 799 C CA . LEU A 1 95 ? 17.677 4.798 -13.876 1.00 91.94 95 LEU A CA 1
ATOM 800 C C . LEU A 1 95 ? 16.378 5.252 -14.553 1.00 91.94 95 LEU A C 1
ATOM 802 O O . LEU A 1 95 ? 16.435 5.884 -15.609 1.00 91.94 95 LEU A O 1
ATOM 806 N N . TYR A 1 96 ? 15.231 4.982 -13.928 1.00 91.00 96 TYR A N 1
ATOM 807 C CA . TYR A 1 96 ? 13.917 5.421 -14.394 1.00 91.00 96 TYR A CA 1
ATOM 808 C C . TYR A 1 96 ? 13.812 6.950 -14.453 1.00 91.00 96 TYR A C 1
ATOM 810 O O . TYR A 1 96 ? 13.432 7.497 -15.484 1.00 91.00 96 TYR A O 1
ATOM 818 N N . GLU A 1 97 ? 14.235 7.652 -13.401 1.00 91.00 97 GLU A N 1
ATOM 819 C CA . GLU A 1 97 ? 14.267 9.116 -13.346 1.00 91.00 97 GLU A CA 1
ATOM 820 C C . GLU A 1 97 ? 15.108 9.701 -14.490 1.00 91.00 97 GLU A C 1
ATOM 822 O O . GLU A 1 97 ? 14.645 10.580 -15.219 1.00 91.00 97 GLU A O 1
ATOM 827 N N . LYS A 1 98 ? 16.320 9.175 -14.719 1.00 92.12 98 LYS A N 1
ATOM 828 C CA . LYS A 1 98 ? 17.176 9.604 -15.841 1.00 92.12 98 LYS A CA 1
ATOM 829 C C . LYS A 1 98 ? 16.508 9.363 -17.196 1.00 92.12 98 LYS A C 1
ATOM 831 O O . LYS A 1 98 ? 16.547 10.239 -18.066 1.00 92.12 98 LYS A O 1
ATOM 836 N N . TRP A 1 99 ? 15.911 8.186 -17.386 1.00 92.44 99 TRP A N 1
ATOM 837 C CA . TRP A 1 99 ? 15.193 7.835 -18.611 1.00 92.44 99 TRP A CA 1
ATOM 838 C C . TRP A 1 99 ? 14.010 8.779 -18.865 1.00 92.44 99 TRP A C 1
ATOM 840 O O . TRP A 1 99 ? 13.846 9.268 -19.989 1.00 92.44 99 TRP A O 1
ATOM 850 N N . LEU A 1 100 ? 13.238 9.083 -17.817 1.00 90.19 100 LEU A N 1
ATOM 851 C CA . LEU A 1 100 ? 12.042 9.916 -17.874 1.00 90.19 100 LEU A CA 1
ATOM 852 C C . LEU A 1 100 ? 12.396 11.377 -18.157 1.00 90.19 100 LEU A C 1
ATOM 854 O O . LEU A 1 100 ? 11.845 11.967 -19.081 1.00 90.19 100 LEU A O 1
ATOM 858 N N . MET A 1 101 ? 13.376 11.938 -17.444 1.00 88.69 101 MET A N 1
ATOM 859 C CA . MET A 1 101 ? 13.847 13.318 -17.638 1.00 88.69 101 MET A CA 1
ATOM 860 C C . MET A 1 101 ? 14.437 13.551 -19.035 1.00 88.69 101 MET A C 1
ATOM 862 O O . MET A 1 101 ? 14.348 14.655 -19.571 1.00 88.69 101 MET A O 1
ATOM 866 N N . THR A 1 102 ? 15.002 12.510 -19.657 1.00 89.88 102 THR A N 1
ATOM 867 C CA . THR A 1 102 ? 15.506 12.580 -21.039 1.00 89.88 102 THR A CA 1
ATOM 868 C C . THR A 1 102 ? 14.370 12.710 -22.063 1.00 89.88 102 THR A C 1
ATOM 870 O O . THR A 1 102 ? 14.548 13.353 -23.096 1.00 89.88 102 THR A O 1
ATOM 873 N N . ARG A 1 103 ? 13.196 12.123 -21.794 1.00 87.12 103 ARG A N 1
ATOM 874 C CA . ARG A 1 103 ? 12.033 12.125 -22.707 1.00 87.12 103 ARG A CA 1
ATOM 875 C C . ARG A 1 103 ? 11.035 13.235 -22.406 1.00 87.12 103 ARG A C 1
ATOM 877 O O . ARG A 1 103 ? 10.433 13.787 -23.324 1.00 87.12 103 ARG A O 1
ATOM 884 N N . TYR A 1 104 ? 10.894 13.581 -21.133 1.00 85.50 104 TYR A N 1
ATOM 885 C CA . TYR A 1 104 ? 9.894 14.505 -20.621 1.00 85.50 104 TYR A CA 1
ATOM 886 C C . TYR A 1 104 ? 10.564 15.549 -19.713 1.00 85.50 104 TYR A C 1
ATOM 888 O O . TYR A 1 104 ? 10.411 15.498 -18.497 1.00 85.50 104 TYR A O 1
ATOM 896 N N . PRO A 1 105 ? 11.285 16.543 -20.273 1.00 81.50 105 PRO A N 1
ATOM 897 C CA . PRO A 1 105 ? 12.111 17.472 -19.489 1.00 81.50 105 PRO A CA 1
ATOM 898 C C . PRO A 1 105 ? 11.356 18.326 -18.458 1.00 81.50 105 PRO A C 1
ATOM 900 O O . PRO A 1 105 ? 11.974 18.921 -17.582 1.00 81.50 105 PRO A O 1
ATOM 903 N N . ASN A 1 106 ? 10.029 18.419 -18.584 1.00 83.19 106 ASN A N 1
ATOM 904 C CA . ASN A 1 106 ? 9.161 19.205 -17.705 1.00 83.19 106 ASN A CA 1
ATOM 905 C C . ASN A 1 106 ? 8.388 18.344 -16.692 1.00 83.19 106 ASN A C 1
ATOM 907 O O . ASN A 1 106 ? 7.511 18.870 -16.003 1.00 83.19 106 ASN A O 1
ATOM 911 N N . VAL A 1 107 ? 8.655 17.035 -16.634 1.00 83.00 107 VAL A N 1
ATOM 912 C CA . VAL A 1 107 ? 8.002 16.145 -15.672 1.00 83.00 107 VAL A CA 1
ATOM 913 C C . VAL A 1 107 ? 8.397 16.542 -14.251 1.00 83.00 107 VAL A C 1
ATOM 915 O O . VAL A 1 107 ? 9.543 16.903 -13.982 1.00 83.00 107 VAL A O 1
ATOM 918 N N . LYS A 1 108 ? 7.429 16.511 -13.335 1.00 83.12 108 LYS A N 1
ATOM 919 C CA . LYS A 1 108 ? 7.678 16.684 -11.903 1.00 83.12 108 LYS A CA 1
ATOM 920 C C . LYS A 1 108 ? 7.571 15.325 -11.241 1.00 83.12 108 LYS A C 1
ATOM 922 O O . LYS A 1 108 ? 6.591 14.621 -11.458 1.00 83.12 108 LYS A O 1
ATOM 927 N N . LEU A 1 109 ? 8.585 14.983 -10.457 1.00 84.62 109 LEU A N 1
ATOM 928 C CA . LEU A 1 109 ? 8.646 13.738 -9.710 1.00 84.62 109 LEU A CA 1
ATOM 929 C C . LEU A 1 109 ? 8.510 14.047 -8.226 1.00 84.62 109 LEU A C 1
ATOM 931 O O . LEU A 1 109 ? 9.320 14.787 -7.667 1.00 84.62 109 LEU A O 1
ATOM 935 N N . ASP A 1 110 ? 7.491 13.467 -7.604 1.00 86.25 110 ASP A N 1
ATOM 936 C CA . ASP A 1 110 ? 7.339 13.466 -6.155 1.00 86.25 110 ASP A CA 1
ATOM 937 C C . ASP A 1 110 ? 7.962 12.176 -5.612 1.00 86.25 110 ASP A C 1
ATOM 939 O O . ASP A 1 110 ? 7.411 11.084 -5.752 1.00 86.25 110 ASP A O 1
ATOM 943 N N . VAL A 1 111 ? 9.161 12.301 -5.039 1.00 86.50 111 VAL A N 1
ATOM 944 C CA . VAL A 1 111 ? 9.959 11.159 -4.572 1.00 86.50 111 VAL A CA 1
ATOM 945 C C . VAL A 1 111 ? 9.788 10.981 -3.074 1.00 86.50 111 VAL A C 1
ATOM 947 O O . VAL A 1 111 ? 10.093 11.884 -2.291 1.00 86.50 111 VAL A O 1
ATOM 950 N N . TYR A 1 112 ? 9.358 9.789 -2.668 1.00 87.38 112 TYR A N 1
ATOM 951 C CA . TYR A 1 112 ? 9.202 9.425 -1.265 1.00 87.38 112 TYR A CA 1
ATOM 952 C C . TYR A 1 112 ? 10.010 8.167 -0.958 1.00 87.38 112 TYR A C 1
ATOM 954 O O . TYR A 1 112 ? 9.795 7.114 -1.554 1.00 87.38 112 TYR A O 1
ATOM 962 N N . THR A 1 113 ? 10.926 8.254 0.006 1.00 87.69 113 THR A N 1
ATOM 963 C CA . THR A 1 113 ? 11.616 7.068 0.522 1.00 87.69 113 THR A CA 1
ATOM 964 C C . THR A 1 113 ? 10.655 6.256 1.386 1.00 87.69 113 THR A C 1
ATOM 966 O O . THR A 1 113 ? 10.236 6.708 2.453 1.00 87.69 113 THR A O 1
ATOM 969 N N . GLY A 1 114 ? 10.319 5.050 0.931 1.00 85.94 114 GLY A N 1
ATOM 970 C CA . GLY A 1 114 ? 9.543 4.073 1.690 1.00 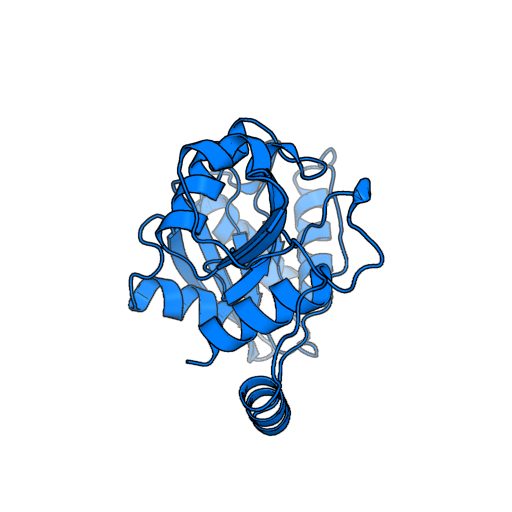85.94 114 GLY A CA 1
ATOM 971 C C . GLY A 1 114 ? 10.441 3.068 2.409 1.00 85.94 114 GLY A C 1
ATOM 972 O O . GLY A 1 114 ? 11.416 2.581 1.841 1.00 85.94 114 GLY A O 1
ATOM 973 N N . TYR A 1 115 ? 10.086 2.722 3.646 1.00 85.62 115 TYR A N 1
ATOM 974 C CA . TYR A 1 115 ? 10.700 1.615 4.379 1.00 85.62 115 TYR A CA 1
ATOM 975 C C . TYR A 1 115 ? 9.681 0.491 4.521 1.00 85.62 115 TYR A C 1
ATOM 977 O O . TYR A 1 115 ? 8.603 0.688 5.078 1.00 85.62 115 TYR A O 1
ATOM 985 N N . PHE A 1 116 ? 10.033 -0.693 4.025 1.00 84.25 116 PHE A N 1
ATOM 986 C CA . PHE A 1 116 ? 9.188 -1.875 4.137 1.00 84.25 116 PHE A CA 1
ATOM 987 C C . PHE A 1 116 ? 9.635 -2.711 5.330 1.00 84.25 116 PHE A C 1
ATOM 989 O O . PHE A 1 116 ? 10.732 -3.272 5.338 1.00 84.25 116 PHE A O 1
ATOM 996 N N . TYR A 1 117 ? 8.764 -2.799 6.329 1.00 87.06 117 TYR A N 1
ATOM 997 C CA . TYR A 1 117 ? 8.954 -3.648 7.496 1.00 87.06 117 TYR A CA 1
ATOM 998 C C . TYR A 1 117 ? 8.121 -4.915 7.341 1.00 87.06 117 TYR A C 1
ATOM 1000 O O . TYR A 1 117 ? 6.974 -4.871 6.902 1.00 87.06 117 TYR A O 1
ATOM 1008 N N . TYR A 1 118 ? 8.701 -6.048 7.714 1.00 88.69 118 TYR A N 1
ATOM 1009 C CA . TYR A 1 118 ? 8.020 -7.334 7.736 1.00 88.69 118 TYR A CA 1
ATOM 1010 C C . TYR A 1 118 ? 8.121 -7.934 9.131 1.00 88.69 118 TYR A C 1
ATOM 1012 O O . TYR A 1 118 ? 9.141 -7.800 9.809 1.00 88.69 118 TYR A O 1
ATOM 1020 N N . MET A 1 119 ? 7.059 -8.616 9.551 1.00 92.56 119 MET A N 1
ATOM 1021 C CA . MET A 1 119 ? 7.085 -9.385 10.786 1.00 92.56 119 MET A CA 1
ATOM 1022 C C . MET A 1 119 ? 7.694 -10.760 10.527 1.00 92.56 119 MET A C 1
ATOM 1024 O O . MET A 1 119 ? 7.212 -11.504 9.670 1.00 92.56 119 MET A O 1
ATOM 1028 N N . THR A 1 120 ? 8.712 -11.127 11.303 1.00 95.25 120 THR A N 1
ATOM 1029 C CA . THR A 1 120 ? 9.176 -12.516 11.393 1.00 95.25 120 THR A CA 1
ATOM 1030 C C . THR A 1 120 ? 8.082 -13.404 11.986 1.00 95.25 120 THR A C 1
ATOM 1032 O O . THR A 1 120 ? 7.194 -12.926 12.691 1.00 95.25 120 THR A O 1
ATOM 1035 N N . THR A 1 121 ? 8.162 -14.718 11.777 1.00 95.50 121 THR A N 1
ATOM 1036 C CA . THR A 1 121 ? 7.211 -15.678 12.367 1.00 95.50 121 THR A CA 1
ATOM 1037 C C . THR A 1 121 ? 7.121 -15.551 13.894 1.00 95.50 121 THR A C 1
ATOM 1039 O O . THR A 1 121 ? 6.038 -15.626 14.466 1.00 95.50 121 THR A O 1
ATOM 1042 N N . GLU A 1 122 ? 8.240 -15.284 14.574 1.00 97.31 122 GLU A N 1
ATOM 1043 C CA . GLU A 1 122 ? 8.246 -15.044 16.021 1.00 97.31 122 GLU A CA 1
ATOM 1044 C C . GLU A 1 122 ? 7.471 -13.769 16.398 1.00 97.31 122 GLU A C 1
ATOM 1046 O O . GLU A 1 122 ? 6.697 -13.775 17.357 1.00 97.31 122 GLU A O 1
ATOM 1051 N N . GLN A 1 123 ? 7.646 -12.680 15.640 1.00 96.88 123 GLN A N 1
ATOM 1052 C CA . GLN A 1 123 ? 6.903 -11.432 15.845 1.00 96.88 123 GLN A CA 1
ATOM 1053 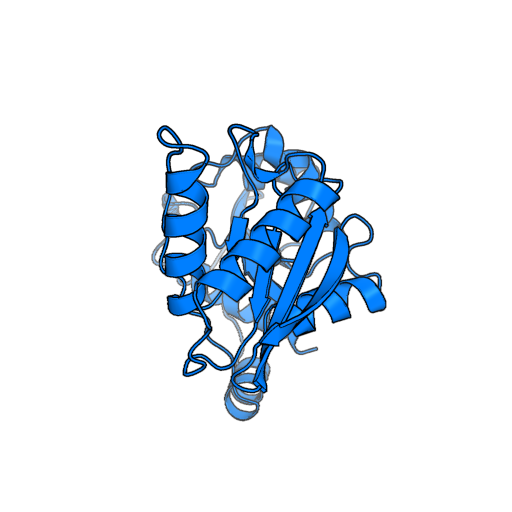C C . GLN A 1 123 ? 5.405 -11.620 15.580 1.00 96.88 123 GLN A C 1
ATOM 1055 O O . GLN A 1 123 ? 4.591 -11.128 16.359 1.00 96.88 123 GLN A O 1
ATOM 1060 N N . GLN A 1 124 ? 5.042 -12.388 14.550 1.00 97.44 124 GLN A N 1
ATOM 1061 C CA . GLN A 1 124 ? 3.652 -12.738 14.251 1.00 97.44 124 GLN A CA 1
ATOM 1062 C C . GLN A 1 124 ? 3.010 -13.516 15.409 1.00 97.44 124 GLN A C 1
ATOM 1064 O O . GLN A 1 124 ? 1.929 -13.152 15.863 1.00 97.44 124 GLN A O 1
ATOM 1069 N N . HIS A 1 125 ? 3.688 -14.528 15.965 1.00 97.50 125 HIS A N 1
ATOM 1070 C CA . HIS A 1 125 ? 3.185 -15.269 17.130 1.00 97.50 125 HIS A CA 1
ATOM 1071 C C . HIS A 1 125 ? 3.019 -14.380 18.370 1.00 97.50 125 HIS A C 1
ATOM 1073 O O . HIS A 1 125 ? 2.007 -14.473 19.066 1.00 97.50 125 HIS A O 1
ATOM 1079 N N . LYS A 1 126 ? 3.991 -13.496 18.635 1.00 97.31 126 LYS A N 1
ATOM 1080 C CA . LYS A 1 126 ? 3.908 -12.516 19.730 1.00 97.31 126 LYS A CA 1
ATOM 1081 C C . LYS A 1 126 ? 2.707 -11.590 19.557 1.00 97.31 126 LYS A C 1
ATOM 1083 O O . LYS A 1 126 ? 1.984 -11.359 20.523 1.00 97.31 126 LYS A O 1
ATOM 1088 N N . LEU A 1 127 ? 2.476 -11.101 18.339 1.00 96.88 127 LEU A N 1
ATOM 1089 C CA . LEU A 1 127 ? 1.324 -10.266 18.025 1.00 96.88 127 LEU A CA 1
ATOM 1090 C C . LEU A 1 127 ? 0.015 -11.034 18.234 1.00 96.88 127 LEU A C 1
ATOM 1092 O O . LEU A 1 127 ? -0.864 -10.537 18.932 1.00 96.88 127 LEU A O 1
ATOM 1096 N N . LEU A 1 128 ? -0.120 -12.248 17.690 1.00 97.31 128 LEU A N 1
ATOM 1097 C CA . LEU A 1 128 ? -1.335 -13.059 17.837 1.00 97.31 128 LEU A CA 1
ATOM 1098 C C . LEU A 1 128 ? -1.712 -13.272 19.311 1.00 97.31 128 LEU A C 1
ATOM 1100 O O . LEU A 1 128 ? -2.884 -13.119 19.656 1.00 97.31 128 LEU A O 1
ATOM 1104 N N . ALA A 1 129 ? -0.724 -13.521 20.178 1.00 97.12 129 ALA A N 1
ATOM 1105 C CA . ALA A 1 129 ? -0.913 -13.690 21.620 1.00 97.12 129 ALA A CA 1
ATOM 1106 C C . ALA A 1 129 ? -1.187 -12.382 22.394 1.00 97.12 129 ALA A C 1
ATOM 1108 O O . ALA A 1 129 ? -1.622 -12.435 23.542 1.00 97.12 129 ALA A O 1
ATOM 1109 N N . HIS A 1 130 ? -0.928 -11.211 21.805 1.00 96.75 130 HIS A N 1
ATOM 1110 C CA . HIS A 1 130 ? -1.101 -9.920 22.470 1.00 96.75 130 HIS A CA 1
ATOM 1111 C C . HIS A 1 130 ? -2.575 -9.498 22.524 1.00 96.75 130 HIS A C 1
ATOM 1113 O O . HIS A 1 130 ? -3.226 -9.386 21.489 1.00 96.75 130 HIS A O 1
ATOM 1119 N N . GLU A 1 131 ? -3.120 -9.211 23.701 1.00 96.75 131 GLU A N 1
ATOM 1120 C CA . GLU A 1 131 ? -4.473 -8.661 23.815 1.00 96.75 131 GLU A CA 1
ATOM 1121 C C . GLU A 1 131 ? -4.474 -7.156 23.509 1.00 96.75 131 GLU A C 1
ATOM 1123 O O . GLU A 1 131 ? -3.788 -6.379 24.173 1.00 96.75 131 GLU A O 1
ATOM 1128 N N . ILE A 1 132 ? -5.249 -6.740 22.503 1.00 97.31 132 ILE A N 1
ATOM 1129 C CA . ILE A 1 132 ? -5.341 -5.333 22.101 1.00 97.31 132 ILE A CA 1
ATOM 1130 C C . ILE A 1 132 ? -6.400 -4.649 22.964 1.00 97.31 132 ILE A C 1
ATOM 1132 O O . ILE A 1 132 ? -7.587 -4.953 22.861 1.00 97.31 132 ILE A O 1
ATOM 1136 N N . GLN A 1 133 ? -5.970 -3.704 23.798 1.00 96.44 133 GLN A N 1
ATOM 1137 C CA . GLN A 1 133 ? -6.858 -2.938 24.669 1.00 96.44 133 GLN A CA 1
ATOM 1138 C C . GLN A 1 133 ? -7.127 -1.548 24.092 1.00 96.44 133 GLN A C 1
ATOM 1140 O O . GLN A 1 133 ? -6.212 -0.858 23.639 1.00 96.44 133 GLN A O 1
ATOM 1145 N N . LEU A 1 134 ? -8.389 -1.120 24.150 1.00 98.19 134 LEU A N 1
ATOM 1146 C CA . LEU A 1 134 ? -8.803 0.231 23.785 1.00 98.19 134 LEU A CA 1
ATOM 1147 C C . LEU A 1 134 ? -9.125 1.057 25.039 1.00 98.19 134 LEU A C 1
ATOM 1149 O O . LEU A 1 134 ? -9.604 0.501 26.029 1.00 98.19 134 LEU A O 1
ATOM 1153 N N . PRO A 1 135 ? -8.903 2.384 25.016 1.00 97.75 135 PRO A N 1
ATOM 1154 C CA . PRO A 1 135 ? -9.366 3.257 26.088 1.00 97.75 135 PRO A CA 1
ATOM 1155 C C . PRO A 1 135 ? -10.896 3.230 26.223 1.00 97.75 135 PRO A C 1
ATOM 1157 O O . PRO A 1 135 ? -11.615 2.928 25.269 1.00 97.75 135 PRO A O 1
ATOM 1160 N N . GLU A 1 136 ? -11.404 3.631 27.388 1.00 97.50 136 GLU A N 1
ATOM 1161 C CA . GLU A 1 136 ? -12.846 3.705 27.642 1.00 97.50 136 GLU A CA 1
ATOM 1162 C C . GLU A 1 136 ? -13.582 4.562 26.590 1.00 97.50 136 GLU A C 1
ATOM 1164 O O . GLU A 1 136 ? -13.142 5.658 26.216 1.00 97.50 136 GLU A O 1
ATOM 1169 N N . GLY A 1 137 ? -14.716 4.046 26.104 1.00 97.38 137 GLY A N 1
ATOM 1170 C CA . GLY A 1 137 ? -15.559 4.693 25.095 1.00 97.38 137 GLY A CA 1
ATOM 1171 C C . GLY A 1 137 ? -15.080 4.542 23.646 1.00 97.38 137 GLY A C 1
ATOM 1172 O O . GLY A 1 137 ? -15.698 5.116 22.751 1.00 97.38 137 GLY A O 1
ATOM 1173 N N . TYR A 1 138 ? -14.001 3.793 23.398 1.00 98.50 138 TYR A N 1
ATOM 1174 C CA . TYR A 1 138 ? -13.557 3.418 22.055 1.00 98.50 138 TYR A CA 1
ATOM 1175 C C . TYR A 1 138 ? -13.875 1.952 21.790 1.00 98.50 138 TYR A C 1
ATOM 1177 O O . TYR A 1 138 ? -13.735 1.106 22.670 1.00 98.50 138 TYR A O 1
ATOM 1185 N N . THR A 1 139 ? -14.283 1.646 20.563 1.00 98.25 139 THR A N 1
ATOM 1186 C CA . THR A 1 139 ? -14.621 0.277 20.157 1.00 98.25 139 THR A CA 1
ATOM 1187 C C . THR A 1 139 ? -14.114 0.004 18.754 1.00 98.25 139 THR A C 1
ATOM 1189 O O . THR A 1 139 ? -14.154 0.891 17.900 1.00 98.25 139 THR A O 1
ATOM 1192 N N . PHE A 1 140 ? -13.643 -1.219 18.511 1.00 98.12 140 PHE A N 1
ATOM 1193 C CA . PHE A 1 140 ? -13.478 -1.698 17.144 1.00 98.12 140 PHE A CA 1
ATOM 1194 C C . PHE A 1 140 ? -14.852 -1.805 16.484 1.00 98.12 140 PHE A C 1
ATOM 1196 O O . PHE A 1 140 ? -15.820 -2.224 17.122 1.00 98.12 140 PHE A O 1
ATOM 1203 N N . ALA A 1 141 ? -14.932 -1.416 15.218 1.00 96.56 141 ALA A N 1
ATOM 1204 C CA . ALA A 1 141 ? -16.175 -1.404 14.463 1.00 96.56 141 ALA A CA 1
ATOM 1205 C C . ALA A 1 141 ? -15.988 -2.037 13.084 1.00 96.56 141 ALA A C 1
ATOM 1207 O O . ALA A 1 141 ? -14.885 -2.076 12.537 1.00 96.56 141 ALA A O 1
ATOM 1208 N N . ASN A 1 142 ? -17.096 -2.501 12.515 1.00 95.75 142 ASN A N 1
ATOM 1209 C CA . ASN A 1 142 ? -17.154 -2.866 11.107 1.00 95.75 142 ASN A CA 1
ATOM 1210 C C . ASN A 1 142 ? -17.424 -1.620 10.262 1.00 95.75 142 ASN A C 1
ATOM 1212 O O . ASN A 1 142 ? -17.994 -0.641 10.746 1.00 95.75 142 ASN A O 1
ATOM 1216 N N . PHE A 1 143 ? -17.020 -1.677 8.999 1.00 95.06 143 PHE A N 1
ATOM 1217 C CA . PHE A 1 143 ? -17.325 -0.639 8.028 1.00 95.06 143 PHE A CA 1
ATOM 1218 C C . PHE A 1 143 ? -18.830 -0.585 7.741 1.00 95.06 143 PHE A C 1
ATOM 1220 O O . PHE A 1 143 ? -19.459 -1.606 7.458 1.00 95.06 143 PHE A O 1
ATOM 1227 N N . GLU A 1 144 ? -19.392 0.623 7.760 1.00 95.94 144 GLU A N 1
ATOM 1228 C CA . GLU A 1 144 ? -20.740 0.913 7.285 1.00 95.94 144 GLU A CA 1
ATOM 1229 C C . GLU A 1 144 ? -20.672 1.968 6.176 1.00 95.94 144 GLU A C 1
ATOM 1231 O O . GLU A 1 144 ? -19.894 2.916 6.259 1.00 95.94 144 GLU A O 1
ATOM 1236 N N . MET A 1 145 ? -21.534 1.877 5.157 1.00 95.44 145 MET A N 1
ATOM 1237 C CA . MET A 1 145 ? -21.515 2.827 4.029 1.00 95.44 145 MET A CA 1
ATOM 1238 C C . MET A 1 145 ? -21.660 4.297 4.453 1.00 95.44 145 MET A C 1
ATOM 1240 O O . MET A 1 145 ? -21.111 5.174 3.791 1.00 95.44 145 MET A O 1
ATOM 1244 N N . LYS A 1 146 ? -22.349 4.570 5.572 1.00 95.25 146 LYS A N 1
ATOM 1245 C CA . LYS A 1 146 ? -22.467 5.922 6.148 1.00 95.25 146 LYS A CA 1
ATOM 1246 C C . LYS A 1 146 ? -21.118 6.516 6.587 1.00 95.25 146 LYS A C 1
ATOM 1248 O O . LYS A 1 146 ? -21.001 7.732 6.683 1.00 95.25 146 LYS A O 1
ATOM 1253 N N . ASP A 1 147 ? -20.113 5.677 6.841 1.00 95.19 147 ASP A N 1
ATOM 1254 C CA . ASP A 1 147 ? -18.796 6.095 7.321 1.00 95.19 147 ASP A CA 1
ATOM 1255 C C . ASP A 1 147 ? -17.834 6.448 6.180 1.00 95.19 147 ASP A C 1
ATOM 1257 O O . ASP A 1 147 ? -16.824 7.105 6.439 1.00 95.19 147 ASP A O 1
ATOM 1261 N N . LEU A 1 148 ? -18.127 6.035 4.937 1.00 95.38 148 LEU A N 1
ATOM 1262 C CA . LEU A 1 148 ? -17.204 6.103 3.797 1.00 95.38 148 LEU A CA 1
ATOM 1263 C C . LEU A 1 148 ? -16.627 7.507 3.603 1.00 95.38 148 LEU A C 1
ATOM 1265 O O . LEU A 1 148 ? -15.413 7.679 3.635 1.00 95.38 148 LEU A O 1
ATOM 1269 N N . GLU A 1 149 ? -17.486 8.519 3.483 1.00 93.75 149 GLU A N 1
ATOM 1270 C CA . GLU A 1 149 ? -17.033 9.901 3.302 1.00 93.75 149 GLU A CA 1
ATOM 1271 C C . GLU A 1 149 ? -16.165 10.365 4.474 1.00 93.75 149 GLU A C 1
ATOM 1273 O O . GLU A 1 149 ? -15.106 10.959 4.274 1.00 93.75 149 GLU A O 1
ATOM 1278 N N . SER A 1 150 ? -16.569 10.054 5.709 1.00 92.44 150 SER A N 1
ATOM 1279 C CA . SER A 1 150 ? -15.806 10.453 6.892 1.00 92.44 150 SER A CA 1
ATOM 1280 C C . SER A 1 150 ? -14.415 9.813 6.919 1.00 92.44 150 SER A C 1
ATOM 1282 O O . SER A 1 150 ? -13.441 10.478 7.268 1.00 92.44 150 SER A O 1
ATOM 1284 N N . ILE A 1 151 ? -14.301 8.553 6.490 1.00 93.56 151 ILE A N 1
ATOM 1285 C CA . ILE A 1 151 ? -13.032 7.835 6.376 1.00 93.56 151 ILE A CA 1
ATOM 1286 C C . ILE A 1 151 ? -12.173 8.478 5.286 1.00 93.56 151 ILE A C 1
ATOM 1288 O O . ILE A 1 151 ? -11.030 8.851 5.561 1.00 93.56 151 ILE A O 1
ATOM 1292 N N . THR A 1 152 ? -12.726 8.659 4.085 1.00 92.38 152 THR A N 1
ATOM 1293 C CA . THR A 1 152 ? -12.001 9.173 2.920 1.00 92.38 152 THR A CA 1
ATOM 1294 C C . THR A 1 152 ? -11.508 10.599 3.141 1.00 92.38 152 THR A C 1
ATOM 1296 O O . THR A 1 152 ? -10.317 10.864 2.994 1.00 92.38 152 THR A O 1
ATOM 1299 N N . PHE A 1 153 ? -12.380 11.518 3.559 1.00 91.38 153 PHE A N 1
ATOM 1300 C CA . PHE A 1 153 ? -12.049 12.943 3.671 1.00 91.38 153 PHE A CA 1
ATOM 1301 C C . PHE A 1 153 ? -11.307 13.318 4.958 1.00 91.38 153 PHE A C 1
ATOM 1303 O O . PHE A 1 153 ? -10.808 14.437 5.077 1.00 91.38 153 PHE A O 1
ATOM 1310 N N . SER A 1 154 ? -11.205 12.410 5.934 1.00 86.56 154 SER A N 1
ATOM 1311 C CA . SER A 1 154 ? -10.432 12.685 7.152 1.00 86.56 154 SER A CA 1
ATOM 1312 C C . SER A 1 154 ? -8.921 12.748 6.910 1.00 86.56 154 SER A C 1
ATOM 1314 O O . SER A 1 154 ? -8.197 13.359 7.701 1.00 86.56 154 SER A O 1
ATOM 1316 N N . ARG A 1 155 ? -8.438 12.135 5.823 1.00 86.81 155 ARG A N 1
ATOM 1317 C CA . ARG A 1 155 ? -7.012 11.983 5.534 1.00 86.81 155 ARG A CA 1
ATOM 1318 C C . ARG A 1 155 ? -6.485 13.146 4.684 1.00 86.81 155 ARG A C 1
ATOM 1320 O O . ARG A 1 155 ? -7.143 13.554 3.726 1.00 86.81 155 ARG A O 1
ATOM 1327 N N . PRO A 1 156 ? -5.275 13.658 4.977 1.00 80.31 156 PRO A N 1
ATOM 1328 C CA . PRO A 1 156 ? -4.609 14.626 4.113 1.00 80.31 156 PRO A CA 1
ATOM 1329 C C . PRO A 1 156 ? -4.486 14.100 2.680 1.00 80.31 156 PRO A C 1
ATOM 1331 O O . PRO A 1 156 ? -4.233 12.913 2.480 1.00 80.31 156 PRO A O 1
ATOM 1334 N N . PHE A 1 157 ? -4.649 14.989 1.699 1.00 78.38 157 PHE A N 1
ATOM 1335 C CA . PHE A 1 157 ? -4.509 14.690 0.265 1.00 78.38 157 PHE A CA 1
ATOM 1336 C C . PHE A 1 157 ? -5.496 13.650 -0.301 1.00 78.38 157 PHE A C 1
ATOM 1338 O O . PHE A 1 157 ? -5.352 13.251 -1.451 1.00 78.38 157 PHE A O 1
ATOM 1345 N N . SER A 1 158 ? -6.508 13.231 0.468 1.00 82.00 158 SER A N 1
ATOM 1346 C CA . SER A 1 158 ? -7.625 12.426 -0.039 1.00 82.00 158 SER A CA 1
ATOM 1347 C C . SER A 1 158 ? -8.752 13.327 -0.558 1.00 82.00 158 SER A C 1
ATOM 1349 O O . SER A 1 158 ? -9.012 14.396 -0.001 1.00 82.00 158 SER A O 1
ATOM 1351 N N . GLY A 1 159 ? -9.425 12.897 -1.625 1.00 80.94 159 GLY A N 1
ATOM 1352 C CA . GLY A 1 159 ? -10.512 13.640 -2.262 1.00 80.94 159 GLY A CA 1
ATOM 1353 C C . GLY A 1 159 ? -11.627 12.737 -2.787 1.00 80.94 159 GLY A C 1
ATOM 1354 O O . GLY A 1 159 ? -11.625 11.529 -2.563 1.00 80.94 159 GLY A O 1
ATOM 1355 N N . ALA A 1 160 ? -12.581 13.330 -3.513 1.00 83.81 160 ALA A N 1
ATOM 1356 C CA . ALA A 1 160 ? -13.723 12.604 -4.080 1.00 83.81 160 ALA A CA 1
ATOM 1357 C C . ALA A 1 160 ? -13.292 11.454 -5.009 1.00 83.81 160 ALA A C 1
ATOM 1359 O O . ALA A 1 160 ? -13.941 10.413 -5.046 1.00 83.81 160 ALA A O 1
ATOM 1360 N N . ASP A 1 161 ? -12.151 11.614 -5.680 1.00 80.69 161 ASP A N 1
ATOM 1361 C CA . ASP A 1 161 ? -11.553 10.594 -6.544 1.00 80.69 161 ASP A CA 1
ATOM 1362 C C . ASP A 1 161 ? -11.141 9.313 -5.788 1.00 80.69 161 ASP A C 1
ATOM 1364 O O . ASP A 1 161 ? -10.946 8.276 -6.412 1.00 80.69 161 ASP A O 1
ATOM 1368 N N . ASN A 1 162 ? -11.020 9.354 -4.455 1.00 87.56 162 ASN A N 1
ATOM 1369 C CA . ASN A 1 162 ? -10.667 8.190 -3.638 1.00 87.56 162 ASN A CA 1
ATOM 1370 C C . ASN A 1 162 ? -11.882 7.425 -3.098 1.00 87.56 162 ASN A C 1
ATOM 1372 O O . ASN A 1 162 ? -11.696 6.359 -2.518 1.00 87.56 162 ASN A O 1
ATOM 1376 N N . LEU A 1 163 ? -13.110 7.935 -3.254 1.00 90.62 163 LEU A N 1
ATOM 1377 C CA . LEU A 1 163 ? -14.295 7.321 -2.641 1.00 90.62 163 LEU A CA 1
ATOM 1378 C C . LEU A 1 163 ? -14.528 5.896 -3.141 1.00 90.62 163 LEU A C 1
ATOM 1380 O O . LEU A 1 163 ? -14.745 4.990 -2.343 1.00 90.62 163 LEU A O 1
ATOM 1384 N N . GLU A 1 164 ? -14.455 5.690 -4.454 1.00 89.62 164 GLU A N 1
ATOM 1385 C CA . GLU A 1 164 ? -14.719 4.379 -5.053 1.00 89.62 164 GLU A CA 1
ATOM 1386 C C . GLU A 1 164 ? -13.610 3.374 -4.719 1.00 89.62 164 GLU A C 1
ATOM 1388 O O . GLU A 1 164 ? -13.877 2.211 -4.417 1.00 89.62 164 GLU A O 1
ATOM 1393 N N . GLN A 1 165 ? -12.372 3.861 -4.656 1.00 87.75 165 GLN A N 1
ATOM 1394 C CA . GLN A 1 165 ? -11.212 3.107 -4.199 1.00 87.75 165 GLN A CA 1
ATOM 1395 C C . GLN A 1 165 ? -11.355 2.659 -2.744 1.00 87.75 165 GLN A C 1
ATOM 1397 O O . GLN A 1 165 ? -11.208 1.474 -2.445 1.00 87.75 165 GLN A O 1
ATOM 1402 N N . ASP A 1 166 ? -11.662 3.583 -1.836 1.00 91.81 166 ASP A N 1
ATOM 1403 C CA . ASP A 1 166 ? -11.866 3.263 -0.426 1.00 91.81 166 ASP A CA 1
ATOM 1404 C C . ASP A 1 166 ? -13.060 2.335 -0.228 1.00 91.81 166 ASP A C 1
ATOM 1406 O O . ASP A 1 166 ? -12.967 1.386 0.547 1.00 91.81 166 ASP A O 1
ATOM 1410 N N . ARG A 1 167 ? -14.159 2.555 -0.962 1.00 93.31 167 ARG A N 1
ATOM 1411 C CA . ARG A 1 167 ? -15.334 1.680 -0.937 1.00 93.31 167 ARG A CA 1
ATOM 1412 C C . ARG A 1 167 ? -14.950 0.254 -1.313 1.00 93.31 167 ARG A C 1
ATOM 1414 O O . ARG A 1 167 ? -15.314 -0.675 -0.592 1.00 93.31 167 ARG A O 1
ATOM 1421 N N . ALA A 1 168 ? -14.232 0.078 -2.422 1.00 91.38 168 ALA A N 1
ATOM 1422 C CA . ALA A 1 168 ? -13.801 -1.234 -2.886 1.00 91.38 168 ALA A CA 1
ATOM 1423 C C . ALA A 1 168 ? -12.875 -1.909 -1.863 1.00 91.38 168 ALA A C 1
ATOM 1425 O O . ALA A 1 168 ? -13.113 -3.059 -1.498 1.00 91.38 168 ALA A O 1
ATOM 1426 N N . MET A 1 169 ? -11.881 -1.189 -1.333 1.00 91.50 169 MET A N 1
ATOM 1427 C CA . MET A 1 169 ? -10.963 -1.729 -0.325 1.00 91.50 169 MET A CA 1
ATOM 1428 C C . MET A 1 169 ? -11.673 -2.117 0.970 1.00 91.50 169 MET A C 1
ATOM 1430 O O . MET A 1 169 ? -11.513 -3.241 1.426 1.00 91.50 169 MET A O 1
ATOM 1434 N N . LEU A 1 170 ? -12.498 -1.238 1.541 1.00 93.94 170 LEU A N 1
ATOM 1435 C CA . LEU A 1 170 ? -13.233 -1.515 2.781 1.00 93.94 170 LEU A CA 1
ATOM 1436 C C . LEU A 1 170 ? -14.258 -2.649 2.622 1.00 93.94 170 LEU A C 1
ATOM 1438 O O . LEU A 1 170 ? -14.684 -3.235 3.613 1.00 93.94 170 LEU A O 1
ATOM 1442 N N . SER A 1 171 ? -14.660 -2.965 1.388 1.00 92.75 171 SER A N 1
ATOM 1443 C CA . SER A 1 171 ? -15.597 -4.058 1.106 1.00 92.75 171 SER A CA 1
ATOM 1444 C C . SER A 1 171 ? -14.914 -5.410 0.874 1.00 92.75 171 SER A C 1
ATOM 1446 O O . SER A 1 171 ? -15.581 -6.435 0.990 1.00 92.75 171 SER A O 1
ATOM 1448 N N . GLN A 1 172 ? -13.627 -5.431 0.508 1.00 90.94 172 GLN A N 1
ATOM 1449 C CA . GLN A 1 172 ? -12.957 -6.637 -0.013 1.00 90.94 172 GLN A CA 1
ATOM 1450 C C . GLN A 1 172 ? -11.641 -6.972 0.694 1.00 90.94 172 GLN A C 1
ATOM 1452 O O . GLN A 1 172 ? -11.287 -8.141 0.828 1.00 90.94 172 GLN A O 1
ATOM 1457 N N . MET A 1 173 ? -10.919 -5.957 1.158 1.00 93.12 173 MET A N 1
ATOM 1458 C CA . MET A 1 173 ? -9.609 -6.098 1.782 1.00 93.12 173 MET A CA 1
ATOM 1459 C C . MET A 1 173 ? -9.728 -6.064 3.309 1.00 93.12 173 MET A C 1
ATOM 1461 O O . MET A 1 173 ? -10.646 -5.437 3.844 1.00 93.12 173 MET A O 1
ATOM 1465 N N . PRO A 1 174 ? -8.788 -6.684 4.045 1.00 95.38 174 PRO A N 1
ATOM 1466 C CA . PRO A 1 174 ? -8.719 -6.503 5.486 1.00 95.38 174 PRO A CA 1
ATOM 1467 C C . PRO A 1 174 ? -8.570 -5.023 5.857 1.00 95.38 174 PRO A C 1
ATOM 1469 O O . PRO A 1 174 ? -7.843 -4.261 5.214 1.00 95.38 174 PRO A O 1
ATOM 1472 N N . TYR A 1 175 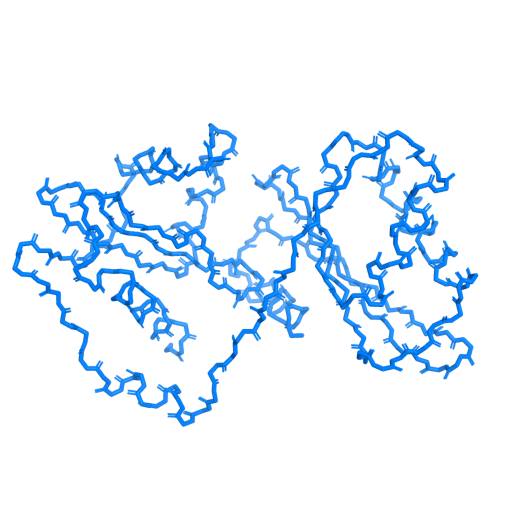? -9.256 -4.629 6.925 1.00 97.06 175 TYR A N 1
ATOM 1473 C CA . TYR A 1 175 ? -9.211 -3.286 7.490 1.00 97.06 175 TYR A CA 1
ATOM 1474 C C . TYR A 1 175 ? -9.367 -3.336 9.010 1.00 97.06 175 TYR A C 1
ATOM 1476 O O . TYR A 1 175 ? -9.851 -4.322 9.584 1.00 97.06 175 TYR A O 1
ATOM 1484 N N . SER A 1 176 ? -9.000 -2.240 9.666 1.00 98.00 176 SER A N 1
ATOM 1485 C CA . SER A 1 176 ? -9.326 -1.985 11.066 1.00 98.00 176 SER A CA 1
ATOM 1486 C C . SER A 1 176 ? -9.887 -0.579 11.233 1.00 98.00 176 SER A C 1
ATOM 1488 O O . SER A 1 176 ? -9.391 0.376 10.636 1.00 98.00 176 SER A O 1
ATOM 1490 N N . LEU A 1 177 ? -10.953 -0.466 12.025 1.00 97.69 177 LEU A N 1
ATOM 1491 C CA . LEU A 1 177 ? -11.662 0.777 12.305 1.00 97.69 177 LEU A CA 1
ATOM 1492 C C . LEU A 1 177 ? -11.935 0.865 13.801 1.00 97.69 177 LEU A C 1
ATOM 1494 O O . LEU A 1 177 ? -12.392 -0.102 14.412 1.00 97.69 177 LEU A O 1
ATOM 1498 N N . ILE A 1 178 ? -11.723 2.047 14.374 1.00 98.44 178 ILE A N 1
ATOM 1499 C CA . ILE A 1 178 ? -12.143 2.363 15.742 1.00 98.44 178 ILE A CA 1
ATOM 1500 C C . ILE A 1 178 ? -13.165 3.489 15.691 1.00 98.44 178 ILE A C 1
ATOM 1502 O O . ILE A 1 178 ? -12.919 4.525 15.064 1.00 98.44 178 ILE A O 1
ATOM 1506 N N . LYS A 1 179 ? -14.281 3.310 16.403 1.00 97.94 179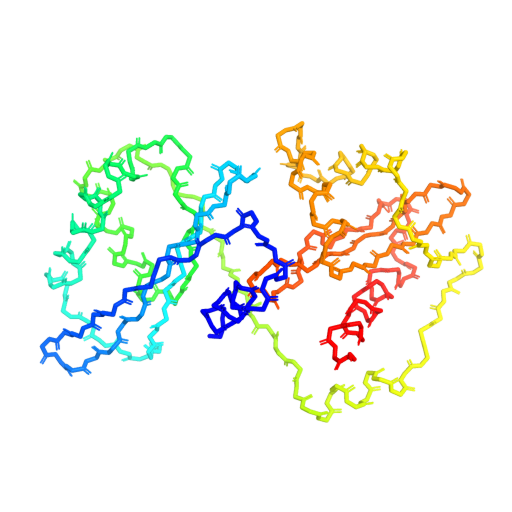 LYS A N 1
ATOM 1507 C CA . LYS A 1 179 ? -15.300 4.337 16.626 1.00 97.94 179 LYS A CA 1
ATOM 1508 C C . LYS A 1 179 ? -15.282 4.866 18.057 1.00 97.94 179 LYS A C 1
ATOM 1510 O O . LYS A 1 179 ? -14.955 4.150 19.006 1.00 97.94 179 LYS A O 1
ATOM 1515 N N . LYS A 1 180 ? -15.691 6.126 18.194 1.00 97.56 180 LYS A N 1
ATOM 1516 C CA . LYS A 1 180 ? -16.122 6.748 19.448 1.00 97.56 180 LYS A CA 1
ATOM 1517 C C . LYS A 1 180 ? -17.356 7.603 19.165 1.00 97.56 180 LYS A C 1
ATOM 1519 O O . LYS A 1 180 ? -17.316 8.424 18.256 1.00 97.56 180 LYS A O 1
ATOM 1524 N N . ASP A 1 181 ? -18.422 7.408 19.940 1.00 94.69 181 ASP A N 1
ATOM 1525 C CA . ASP A 1 181 ? -19.686 8.150 19.805 1.00 94.69 181 ASP A CA 1
ATOM 1526 C C . ASP A 1 181 ? -20.257 8.108 18.361 1.00 94.69 181 ASP A C 1
ATOM 1528 O O . ASP A 1 181 ? -20.625 9.133 17.797 1.00 94.69 181 ASP A O 1
ATOM 1532 N N . ASP A 1 182 ? -20.265 6.917 17.738 1.00 92.06 182 ASP A N 1
ATOM 1533 C CA . ASP A 1 182 ? -20.650 6.635 16.330 1.00 92.06 182 ASP A CA 1
ATOM 1534 C C . ASP A 1 182 ? -19.781 7.301 15.239 1.00 92.06 182 ASP A C 1
ATOM 1536 O O . ASP A 1 182 ? -20.018 7.114 14.049 1.00 92.06 182 ASP A O 1
ATOM 1540 N N . GLN A 1 183 ? -18.714 8.013 15.608 1.00 95.62 183 GLN A N 1
ATOM 1541 C CA . GLN A 1 183 ? -17.746 8.564 14.659 1.00 95.62 183 GLN A CA 1
ATOM 1542 C C . GLN A 1 183 ? -16.546 7.629 14.488 1.00 95.62 183 GLN A C 1
ATOM 1544 O O . GLN A 1 183 ? -15.942 7.222 15.481 1.00 95.62 183 GLN A O 1
ATOM 1549 N N . VAL A 1 184 ? -16.127 7.360 13.246 1.00 97.00 184 VAL A N 1
ATOM 1550 C CA . VAL A 1 184 ? -14.829 6.718 12.970 1.00 97.00 184 VAL A CA 1
ATOM 1551 C C . VAL A 1 184 ? -13.695 7.673 13.336 1.00 97.00 184 VAL A C 1
ATOM 1553 O O . VAL A 1 184 ? -13.628 8.803 12.853 1.00 97.00 184 VAL A O 1
ATOM 1556 N N . VAL A 1 185 ? -12.796 7.222 14.211 1.00 97.56 185 VAL A N 1
ATOM 1557 C CA . VAL A 1 185 ? -11.695 8.034 14.750 1.00 97.56 185 VAL A CA 1
ATOM 1558 C C . VAL A 1 185 ? -10.309 7.512 14.398 1.00 97.56 185 VAL A C 1
ATOM 1560 O O . VAL A 1 185 ? -9.353 8.289 14.463 1.00 97.56 185 VAL A O 1
ATOM 1563 N N . ALA A 1 186 ? -10.199 6.235 14.035 1.00 97.81 186 ALA A N 1
ATOM 1564 C CA . ALA A 1 186 ? -8.982 5.634 13.509 1.00 97.81 186 ALA A CA 1
ATOM 1565 C C . ALA A 1 186 ? -9.318 4.598 12.433 1.00 97.81 186 ALA A C 1
ATOM 1567 O O . ALA A 1 186 ? -10.334 3.908 12.548 1.00 97.81 186 ALA A O 1
ATOM 1568 N N . VAL A 1 187 ? -8.471 4.507 11.410 1.00 97.19 187 VAL A N 1
ATOM 1569 C CA . VAL A 1 187 ? -8.615 3.585 10.281 1.00 97.19 187 VAL A CA 1
ATOM 1570 C C . VAL A 1 187 ? -7.251 3.134 9.780 1.00 97.19 187 VAL A C 1
ATOM 1572 O O . VAL A 1 187 ? -6.301 3.917 9.759 1.00 97.19 187 VAL A O 1
ATOM 1575 N N . GLU A 1 188 ? -7.188 1.890 9.330 1.00 96.88 188 GLU A N 1
ATOM 1576 C CA . GLU A 1 188 ? -6.110 1.356 8.507 1.00 96.88 188 GLU A CA 1
ATOM 1577 C C . GLU A 1 188 ? -6.673 0.287 7.564 1.00 96.88 188 GLU A C 1
ATOM 1579 O O . GLU A 1 188 ? -7.662 -0.376 7.889 1.00 96.88 188 GLU A O 1
ATOM 1584 N N . MET A 1 189 ? -6.083 0.145 6.378 1.00 95.06 189 MET A N 1
ATOM 1585 C CA . MET A 1 189 ? -6.534 -0.778 5.330 1.00 95.06 189 MET A CA 1
ATOM 1586 C C . MET A 1 189 ? -5.342 -1.516 4.725 1.00 95.06 189 MET A C 1
ATOM 1588 O O . MET A 1 189 ? -4.223 -1.011 4.749 1.00 95.06 189 MET A O 1
ATOM 1592 N N . VAL A 1 190 ? -5.574 -2.686 4.139 1.00 93.31 190 VAL A N 1
ATOM 1593 C CA . VAL A 1 190 ? -4.561 -3.405 3.356 1.00 93.31 190 VAL A CA 1
ATOM 1594 C C . VAL A 1 190 ? -4.676 -3.020 1.885 1.00 93.31 190 VAL A C 1
ATOM 1596 O O . VAL A 1 190 ? -5.762 -3.074 1.308 1.00 93.31 190 VAL A O 1
ATOM 1599 N N . ASP A 1 191 ? -3.557 -2.657 1.260 1.00 90.25 191 ASP A N 1
ATOM 1600 C CA . ASP A 1 191 ? -3.493 -2.529 -0.193 1.00 90.25 191 ASP A CA 1
ATOM 1601 C C . ASP A 1 191 ? -3.519 -3.919 -0.850 1.00 90.25 191 ASP A C 1
ATOM 1603 O O . ASP A 1 191 ? -2.903 -4.851 -0.325 1.00 90.25 191 ASP A O 1
ATOM 1607 N N . PRO A 1 192 ? -4.138 -4.095 -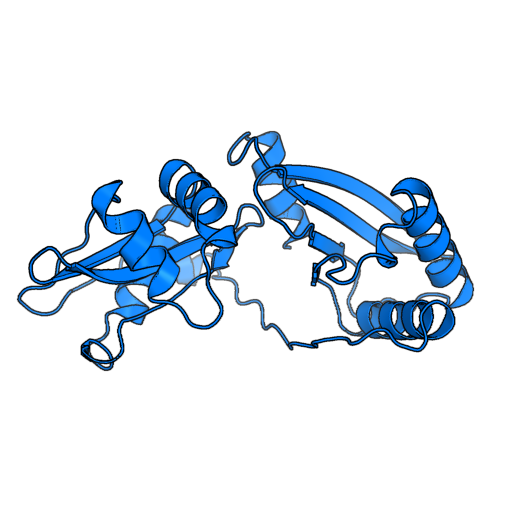2.030 1.00 88.56 192 PRO A N 1
ATOM 1608 C CA . PRO A 1 192 ? -4.066 -5.348 -2.781 1.00 88.56 192 PRO A CA 1
ATOM 1609 C C . PRO A 1 192 ? -2.643 -5.838 -3.091 1.00 88.56 192 PRO A C 1
ATOM 1611 O O . PRO A 1 192 ? -2.484 -6.977 -3.514 1.00 88.56 192 PRO A O 1
ATOM 1614 N N . SER A 1 193 ? -1.617 -5.008 -2.915 1.00 87.62 193 SER A N 1
ATOM 1615 C CA . SER A 1 193 ? -0.197 -5.367 -3.037 1.00 87.62 193 SER A CA 1
ATOM 1616 C C . SER A 1 193 ? 0.435 -5.829 -1.710 1.00 87.62 193 SER A C 1
ATOM 1618 O O . SER A 1 193 ? 1.645 -6.038 -1.642 1.00 87.62 193 SER A O 1
ATOM 1620 N N . GLY A 1 194 ? -0.370 -6.015 -0.658 1.00 87.88 194 GLY A N 1
ATOM 1621 C CA . GLY A 1 194 ? -0.005 -6.700 0.586 1.00 87.88 194 GLY A CA 1
ATOM 1622 C C . GLY A 1 194 ? 0.607 -5.834 1.686 1.00 87.88 194 GLY A C 1
ATOM 1623 O O . GLY A 1 194 ? 1.069 -6.382 2.684 1.00 87.88 194 GLY A O 1
ATOM 1624 N N . TYR A 1 195 ? 0.629 -4.509 1.536 1.00 90.31 195 TYR A N 1
ATOM 1625 C CA . TYR A 1 195 ? 1.124 -3.593 2.568 1.00 90.31 195 TYR A CA 1
ATOM 1626 C C . TYR A 1 195 ? -0.017 -2.834 3.249 1.00 90.31 195 TYR A C 1
ATOM 1628 O O . TYR A 1 195 ? -1.082 -2.619 2.668 1.00 90.31 195 TYR A O 1
ATOM 1636 N N . LEU A 1 196 ? 0.210 -2.425 4.498 1.00 93.25 196 LEU A N 1
ATOM 1637 C CA . LEU A 1 196 ? -0.731 -1.585 5.232 1.00 93.25 196 LEU A CA 1
ATOM 1638 C C . LEU A 1 196 ? -0.697 -0.160 4.678 1.00 93.25 196 LEU A C 1
ATOM 1640 O O . LEU A 1 196 ? 0.369 0.392 4.401 1.00 93.25 196 LEU A O 1
ATOM 1644 N N . ARG A 1 197 ? -1.871 0.439 4.501 1.00 89.94 197 ARG A N 1
ATOM 1645 C CA . ARG A 1 197 ? -2.043 1.773 3.931 1.00 89.94 197 ARG A CA 1
ATOM 1646 C C . ARG A 1 197 ? -3.141 2.551 4.633 1.0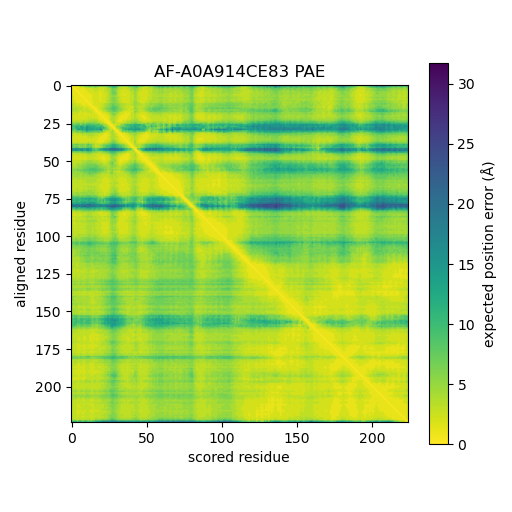0 89.94 197 ARG A C 1
ATOM 1648 O O . ARG A 1 197 ? -3.998 2.010 5.330 1.00 89.94 197 ARG A O 1
ATOM 1655 N N . SER A 1 198 ? -3.149 3.854 4.366 1.00 90.12 198 SER A N 1
ATOM 1656 C CA . SER A 1 198 ? -4.175 4.777 4.858 1.00 90.12 198 SER A CA 1
ATOM 1657 C C . SER A 1 198 ? -4.296 4.796 6.390 1.00 90.12 198 SER A C 1
ATOM 1659 O O . SER A 1 198 ? -5.366 5.122 6.903 1.00 90.12 198 SER A O 1
ATOM 1661 N N . HIS A 1 199 ? -3.205 4.485 7.103 1.00 94.81 199 HIS A N 1
ATOM 1662 C CA . HIS A 1 199 ? -3.127 4.580 8.556 1.00 94.81 199 HIS A CA 1
ATOM 1663 C C . HIS A 1 199 ? -3.416 6.012 9.000 1.00 94.81 199 HIS A C 1
ATOM 1665 O O . HIS A 1 199 ? -2.686 6.953 8.664 1.00 94.81 199 HIS A O 1
ATOM 1671 N N . PHE A 1 200 ? -4.487 6.197 9.761 1.00 96.25 200 PHE A N 1
ATOM 1672 C CA . PHE A 1 200 ? -4.882 7.524 10.189 1.00 96.25 200 PHE A CA 1
ATOM 1673 C C . PHE A 1 200 ? -5.650 7.510 11.504 1.00 96.25 200 PHE A C 1
ATOM 1675 O O . PHE A 1 200 ? -6.545 6.701 11.720 1.00 96.25 200 PHE A O 1
ATOM 1682 N N . VAL A 1 201 ? -5.334 8.485 12.360 1.00 97.50 201 VAL A N 1
ATOM 1683 C CA . VAL A 1 201 ? -6.082 8.801 13.580 1.00 97.50 201 VAL A CA 1
ATOM 1684 C C . VAL A 1 201 ? -6.444 10.280 13.549 1.00 97.50 201 VAL A C 1
ATOM 1686 O O . VAL A 1 201 ? -5.562 11.141 13.395 1.00 97.50 201 VAL A O 1
ATOM 1689 N N . LEU A 1 202 ? -7.729 10.587 13.751 1.00 96.19 202 LEU A N 1
ATOM 1690 C CA . LEU A 1 202 ? -8.220 11.960 13.846 1.00 96.19 202 LEU A CA 1
ATOM 1691 C C . LEU A 1 202 ? -7.416 12.742 14.902 1.00 96.19 202 LEU A C 1
ATOM 1693 O O . LEU A 1 202 ? -7.261 12.247 16.023 1.00 96.19 202 LEU A O 1
ATOM 1697 N N . PRO A 1 203 ? -6.947 13.974 14.613 1.00 96.19 203 PRO A N 1
ATOM 1698 C CA . PRO A 1 203 ? -6.050 14.720 15.502 1.00 96.19 203 PRO A CA 1
ATOM 1699 C C . PRO A 1 203 ? -6.501 14.799 16.969 1.00 96.19 203 PRO A C 1
ATOM 1701 O O . PRO A 1 203 ? -5.701 14.550 17.867 1.00 96.19 203 PRO A O 1
ATOM 1704 N N . LYS A 1 204 ? -7.796 15.033 17.222 1.00 96.62 204 LYS A N 1
ATOM 1705 C CA . LYS A 1 204 ? -8.392 15.099 18.575 1.00 96.62 204 LYS A CA 1
ATOM 1706 C C . LYS A 1 204 ? -8.367 13.769 19.365 1.00 96.62 204 LYS A C 1
ATOM 1708 O O . LYS A 1 204 ? -8.618 13.749 20.574 1.00 96.62 204 LYS A O 1
ATOM 1713 N N . HIS A 1 205 ? -8.076 12.649 18.703 1.00 97.31 205 HIS A N 1
ATOM 1714 C CA . HIS A 1 205 ? -8.003 11.310 19.298 1.00 97.31 205 HIS A CA 1
ATOM 1715 C C . HIS A 1 205 ? -6.575 10.733 19.350 1.00 97.31 205 HIS A C 1
ATOM 1717 O O . HIS A 1 205 ? -6.392 9.629 19.860 1.00 97.31 205 HIS A O 1
ATOM 1723 N N . ARG A 1 206 ? -5.557 11.474 18.889 1.00 97.25 206 ARG A N 1
ATOM 1724 C CA . ARG A 1 206 ? -4.146 11.048 18.936 1.00 97.25 206 ARG A CA 1
ATOM 1725 C C . ARG A 1 206 ? -3.598 10.999 20.367 1.00 97.25 206 ARG A C 1
ATOM 1727 O O . ARG A 1 206 ? -4.176 11.574 21.287 1.00 97.25 206 ARG A O 1
ATOM 1734 N N . GLY A 1 207 ? -2.478 10.292 20.545 1.00 97.31 207 GLY A N 1
ATOM 1735 C CA . GLY A 1 207 ? -1.811 10.129 21.845 1.00 97.31 207 GLY A CA 1
ATOM 1736 C C . GLY A 1 207 ? -2.503 9.148 22.800 1.00 97.31 207 GLY A C 1
ATOM 1737 O O . GLY A 1 207 ? -2.192 9.131 23.983 1.00 97.31 207 GLY A O 1
ATOM 1738 N N . LYS A 1 208 ? -3.449 8.343 22.297 1.00 97.56 208 LYS A N 1
ATOM 1739 C CA . LYS A 1 208 ? -4.266 7.399 23.087 1.00 97.56 208 LYS A CA 1
ATOM 1740 C C . LYS A 1 208 ? -4.038 5.930 22.704 1.00 97.56 208 LYS A C 1
ATOM 1742 O O . LYS A 1 208 ? -4.866 5.087 23.016 1.00 97.56 208 LYS A O 1
ATOM 1747 N N . GLY A 1 209 ? -2.972 5.641 21.954 1.00 97.88 209 GLY A N 1
ATOM 1748 C CA . GLY A 1 209 ? -2.651 4.287 21.478 1.00 97.88 209 GLY A CA 1
ATOM 1749 C C . GLY A 1 209 ? -3.514 3.759 20.322 1.00 97.88 209 GLY A C 1
ATOM 1750 O O . GLY A 1 209 ? -3.299 2.636 19.888 1.00 97.88 209 GLY A O 1
ATOM 1751 N N . LEU A 1 210 ? -4.452 4.551 19.785 1.00 98.44 210 LEU A N 1
ATOM 1752 C CA . LEU A 1 210 ? -5.403 4.085 18.760 1.00 98.44 210 LEU A CA 1
ATOM 1753 C C . LEU A 1 210 ? -4.746 3.684 17.434 1.00 98.44 210 LEU A C 1
ATOM 1755 O O . LEU A 1 210 ? -5.239 2.770 16.790 1.00 98.44 210 LEU A O 1
ATOM 1759 N N . GLY A 1 211 ? -3.654 4.354 17.044 1.00 97.75 211 GLY A N 1
ATOM 1760 C CA . GLY A 1 211 ? -2.889 4.001 15.841 1.00 97.75 211 GLY A CA 1
ATOM 1761 C C . GLY A 1 211 ? -2.323 2.588 15.957 1.00 97.75 211 GLY A C 1
ATOM 1762 O O . GLY A 1 211 ? -2.663 1.717 15.169 1.00 97.75 211 GLY A O 1
ATOM 1763 N N . ASN A 1 212 ? -1.572 2.321 17.027 1.00 97.75 212 ASN A N 1
ATOM 1764 C CA . ASN A 1 212 ? -1.057 0.979 17.307 1.00 97.75 212 ASN A CA 1
ATOM 1765 C C . ASN A 1 212 ? -2.183 -0.058 17.392 1.00 97.75 212 ASN A C 1
ATOM 1767 O O . ASN A 1 212 ? -2.019 -1.175 16.923 1.00 97.75 212 ASN A O 1
ATOM 1771 N N . ALA A 1 213 ? -3.329 0.302 17.977 1.00 98.44 213 ALA A N 1
ATOM 1772 C CA . ALA A 1 213 ? -4.451 -0.617 18.095 1.00 98.44 213 ALA A CA 1
ATOM 1773 C C . ALA A 1 213 ? -5.037 -1.020 16.729 1.00 98.44 213 ALA A C 1
ATOM 1775 O O . ALA A 1 213 ? -5.280 -2.210 16.533 1.00 98.44 213 ALA A O 1
ATOM 1776 N N . VAL A 1 214 ? -5.229 -0.079 15.788 1.00 98.06 214 VAL A N 1
ATOM 1777 C CA . VAL A 1 214 ? -5.682 -0.429 14.425 1.00 98.06 214 VAL A CA 1
ATOM 1778 C C . VAL A 1 214 ? -4.624 -1.220 13.664 1.00 98.06 214 VAL A C 1
ATOM 1780 O O . VAL A 1 214 ? -4.974 -2.211 13.029 1.00 98.06 214 VAL A O 1
ATOM 1783 N N . GLU A 1 215 ? -3.347 -0.857 13.805 1.00 97.62 215 GLU A N 1
ATOM 1784 C CA . GLU A 1 215 ? -2.228 -1.535 13.139 1.00 97.62 215 GLU A CA 1
ATOM 1785 C C . GLU A 1 215 ? -2.063 -2.978 13.628 1.00 97.62 215 GLU A C 1
ATOM 1787 O O . GLU A 1 215 ? -1.895 -3.904 12.835 1.00 97.62 215 GLU A O 1
ATOM 1792 N N . TRP A 1 216 ? -2.169 -3.211 14.936 1.00 97.81 216 TRP A N 1
ATOM 1793 C CA . TRP A 1 216 ? -2.112 -4.554 15.508 1.00 97.81 216 TRP A CA 1
ATOM 1794 C C . TRP A 1 216 ? -3.324 -5.394 15.116 1.00 97.81 216 TRP A C 1
ATOM 1796 O O . TRP A 1 216 ? -3.161 -6.563 14.771 1.00 97.81 216 TRP A O 1
ATOM 1806 N N . ASP A 1 217 ? -4.526 -4.820 15.145 1.00 98.12 217 ASP A N 1
ATOM 1807 C CA . ASP A 1 217 ? -5.755 -5.530 14.787 1.00 98.12 217 ASP A CA 1
ATOM 1808 C C . ASP A 1 217 ? -5.759 -5.939 13.308 1.00 98.12 217 ASP A C 1
ATOM 1810 O O . ASP A 1 217 ? -5.980 -7.111 12.992 1.00 98.12 217 ASP A O 1
ATOM 1814 N N . ILE A 1 218 ? -5.434 -5.015 12.395 1.00 97.25 218 ILE A N 1
ATOM 1815 C CA . ILE A 1 218 ? -5.342 -5.334 10.965 1.00 97.25 218 ILE A CA 1
ATOM 1816 C C . ILE A 1 218 ? -4.215 -6.328 10.683 1.00 97.25 218 ILE A C 1
ATOM 1818 O O . ILE A 1 218 ? -4.412 -7.278 9.931 1.00 97.25 218 ILE A O 1
ATOM 1822 N N . SER A 1 219 ? -3.068 -6.186 11.351 1.00 96.69 219 SER A N 1
ATOM 1823 C CA . SER A 1 219 ? -1.950 -7.117 11.205 1.00 96.69 219 SER A CA 1
ATOM 1824 C C . SER A 1 219 ? -2.325 -8.536 11.637 1.00 96.69 219 SER A C 1
ATOM 1826 O O . SER A 1 219 ? -1.942 -9.492 10.968 1.00 96.69 219 SER A O 1
ATOM 1828 N N . LYS A 1 220 ? -3.123 -8.702 12.703 1.00 96.69 220 LYS A N 1
ATOM 1829 C CA . LYS A 1 220 ? -3.664 -10.016 13.089 1.00 96.69 220 LYS A CA 1
ATOM 1830 C C . LYS A 1 220 ? -4.574 -10.597 12.012 1.00 96.69 220 LYS A C 1
ATOM 1832 O O . LYS A 1 220 ? -4.438 -11.774 11.692 1.00 96.69 220 LYS A O 1
ATOM 1837 N N . LYS A 1 221 ? -5.468 -9.782 11.445 1.00 95.25 221 LYS A N 1
ATOM 1838 C CA . LYS A 1 221 ? -6.374 -10.188 10.355 1.00 95.25 221 LYS A CA 1
ATOM 1839 C C . LYS A 1 221 ? -5.631 -10.599 9.081 1.00 95.25 221 LYS A C 1
ATOM 1841 O O . LYS A 1 221 ? -6.187 -11.346 8.294 1.00 95.25 221 LYS A O 1
ATOM 1846 N N . CYS A 1 222 ? -4.403 -10.121 8.875 1.00 92.81 222 CYS A N 1
ATOM 1847 C CA . CYS A 1 222 ? -3.557 -10.533 7.752 1.00 92.81 222 CYS A CA 1
ATOM 1848 C C . CYS A 1 222 ? -2.805 -11.851 7.992 1.00 92.81 222 CYS A C 1
ATOM 1850 O O . CYS A 1 222 ? -2.334 -12.453 7.031 1.00 92.81 222 CYS A O 1
ATOM 1852 N N . ILE A 1 223 ? -2.625 -12.264 9.252 1.00 92.62 223 ILE A N 1
ATOM 1853 C CA . ILE A 1 223 ? -1.933 -13.514 9.607 1.00 92.62 223 ILE A CA 1
ATOM 1854 C C . ILE A 1 223 ? -2.911 -14.701 9.639 1.00 92.62 223 ILE A C 1
ATOM 1856 O O . ILE A 1 223 ? -2.508 -15.822 9.329 1.00 92.62 223 ILE A O 1
ATOM 1860 N N . MET A 1 224 ? -4.155 -14.459 10.069 1.00 72.94 224 MET A N 1
ATOM 1861 C CA . MET A 1 224 ? -5.219 -15.467 10.220 1.00 72.94 224 MET A CA 1
ATOM 1862 C C . MET A 1 224 ? -5.973 -15.714 8.915 1.00 72.94 224 MET A C 1
ATOM 1864 O O . MET A 1 224 ? -6.334 -16.889 8.688 1.00 72.94 224 MET A O 1
#

Secondary structure (DSSP, 8-state):
-HHHHHHHHHHTTS-TTEEEEEEEEE-TT--EEEEEEEEETT-SS-EEEEEE-TT----HHHHHHHHHHHHHHTTSTTSSTT-PEEES-HHHHHHHHHHHHHH-TT--------------HHHHHHHHHS-----TT-EE----GGGHHHHHHTSTT--GGGHHHHHHHHHHS-EEEEEETTEEEEEEEE-TTSSEEEEEE-GGGTTSSHHHHHHHHHHHHHH-

Nearest PDB structures (foldseek):
  1sqh-assembly1_A  TM=6.130E-01  e=9.158E-07  Drosophila melanogaster
  1ygr-assembly2_B  TM=3.740E-01  e=2.293E-01  Homo sapiens
  2nlk-assembly1_A  TM=3.909E-01  e=1.010E+00  Homo sapiens
  9pai-assembly1_A  TM=4.917E-01  e=3.749E+00  Homo sapiens
  3brh-assembly1_A  TM=3.498E-01  e=1.687E+00  Homo sapiens

Foldseek 3Di:
DLVVLLVVLCVVVLFVQKDWDWDWDAAPVRWIKIWIWIDGNLAPAIAIAIDTDLPDDHDLVRLLVVVVVVCVVVVNQQVDLVHHHYHYHPVSVVSVVVSSCVVPVPHDDDDDDDDDDDDDPVSLVVLLPDDQDAPPQKDKDQDDPVQQCVLQVLDPPGDPSCSSVSVSQSVRWQKIFMDGPNHTFFIWTADSSGDIDSGDGRPVCPPRCVSVSRVSVSSNVSVD

Mean predicted aligned error: 5.13 Å

Organism: NCBI:txid290746